Protein AF-A0A9Q4CAM8-F1 (afdb_monomer)

Foldseek 3Di:
DDDDDDDDDDDDDDDDDDDPDPPPPDDDDPQQAFDPLLLVLLLLLLLLLVQCVVPPVPSNVLSVVLNVLSLVVSCVRNDADPVRHGDPNSPRDDNVPDDNPPDDDNLCSLVVSLLSLLLSLLVDDLQQLLLSLLSSLVSCQVNLHFDALALVSLCVRDVDNADDADPVLVVLLLVLLQLLLQLLQLLVQLLVQADPQLNVLSVLVSVLSVVVSVRSCVNCVVPDPVSHDDRDPHDDDPPVQGDDHNVSSLVSNLVSLLVQLVSLSVSLSVGPGSSSNSSSSRSSSSSSSSNQSSCVVVVHDSVNSVSNVSD

pLDDT: mean 86.38, std 16.83, range [36.41, 98.69]

Mean predicted aligned error: 8.99 Å

Structure (mmCIF, N/CA/C/O backbone):
data_AF-A0A9Q4CAM8-F1
#
_entry.id   AF-A0A9Q4CAM8-F1
#
loop_
_atom_site.group_PDB
_atom_site.id
_atom_site.type_symbol
_atom_site.label_atom_id
_atom_site.label_alt_id
_atom_site.label_comp_id
_atom_site.label_asym_id
_atom_site.label_entity_id
_atom_site.label_seq_id
_atom_site.pdbx_PDB_ins_code
_atom_site.Cartn_x
_atom_site.Cartn_y
_atom_site.Cartn_z
_atom_site.occupancy
_atom_site.B_iso_or_equiv
_atom_site.auth_seq_id
_atom_site.auth_comp_id
_atom_site.auth_asym_id
_atom_site.auth_atom_id
_atom_site.pdbx_PDB_model_num
ATOM 1 N N . MET A 1 1 ? 31.382 -46.123 94.990 1.00 39.44 1 MET A N 1
ATOM 2 C CA . MET A 1 1 ? 31.578 -44.654 94.921 1.00 39.44 1 MET A CA 1
ATOM 3 C C . MET A 1 1 ? 30.286 -44.002 94.416 1.00 39.44 1 MET A C 1
ATOM 5 O O . MET A 1 1 ? 29.747 -44.517 93.454 1.00 39.44 1 MET A O 1
ATOM 9 N N . LYS A 1 2 ? 29.799 -42.957 95.124 1.00 37.16 2 LYS A N 1
ATOM 10 C CA . LYS A 1 2 ? 28.807 -41.884 94.786 1.00 37.16 2 LYS A CA 1
ATOM 11 C C . LYS A 1 2 ? 27.616 -42.244 93.856 1.00 37.16 2 LYS A C 1
ATOM 13 O O . LYS A 1 2 ? 27.829 -42.508 92.689 1.00 37.16 2 LYS A O 1
ATOM 18 N N . ARG A 1 3 ? 26.353 -42.375 94.305 1.00 36.41 3 ARG A N 1
ATOM 19 C CA . ARG A 1 3 ? 25.320 -41.385 94.746 1.00 36.41 3 ARG A CA 1
ATOM 20 C C . ARG A 1 3 ? 24.986 -40.223 93.777 1.00 36.41 3 ARG A C 1
ATOM 22 O O . ARG A 1 3 ? 25.857 -39.397 93.535 1.00 36.41 3 ARG A O 1
ATOM 29 N N . ARG A 1 4 ? 23.656 -40.080 93.539 1.00 38.03 4 ARG A N 1
ATOM 30 C CA . ARG A 1 4 ? 22.825 -38.884 93.186 1.00 38.03 4 ARG A CA 1
ATOM 31 C C . ARG A 1 4 ? 22.840 -38.446 91.706 1.00 38.03 4 ARG A C 1
ATOM 33 O O . ARG A 1 4 ? 23.870 -38.561 91.077 1.00 38.03 4 ARG A O 1
ATOM 40 N N . SER A 1 5 ? 21.797 -37.871 91.092 1.00 39.28 5 SER A N 1
ATOM 41 C CA . SER A 1 5 ? 20.405 -37.509 91.440 1.00 39.28 5 SER A CA 1
ATOM 42 C C . SER A 1 5 ? 19.761 -36.863 90.192 1.00 39.28 5 SER A C 1
ATOM 44 O O . SER A 1 5 ? 20.420 -36.056 89.551 1.00 39.28 5 SER A O 1
ATOM 46 N N . LEU A 1 6 ? 18.488 -37.193 89.932 1.00 47.38 6 LEU A N 1
ATOM 47 C CA . LEU A 1 6 ? 17.391 -36.468 89.246 1.00 47.38 6 LEU A CA 1
ATOM 48 C C . LEU A 1 6 ? 17.676 -35.136 88.516 1.00 47.38 6 LEU A C 1
ATOM 50 O O . LEU A 1 6 ? 18.220 -34.217 89.126 1.00 47.38 6 LEU A O 1
ATOM 54 N N . ARG A 1 7 ? 17.025 -34.944 87.352 1.00 40.91 7 ARG A N 1
ATOM 55 C CA . ARG A 1 7 ? 16.086 -33.817 87.141 1.00 40.91 7 ARG A CA 1
ATOM 56 C C . ARG A 1 7 ? 15.126 -34.034 85.962 1.00 40.91 7 ARG A C 1
ATOM 58 O O . ARG A 1 7 ? 15.514 -34.474 84.891 1.00 40.91 7 ARG A O 1
ATOM 65 N N . SER A 1 8 ? 13.867 -33.715 86.252 1.00 45.53 8 SER A N 1
ATOM 66 C CA . SER A 1 8 ? 12.693 -33.630 85.382 1.00 45.53 8 SER A CA 1
ATOM 67 C C . SER A 1 8 ? 12.724 -32.346 84.545 1.00 45.53 8 SER A C 1
ATOM 69 O O . SER A 1 8 ? 13.171 -31.313 85.049 1.00 45.53 8 SER A O 1
ATOM 71 N N . THR A 1 9 ? 12.208 -32.374 83.312 1.00 49.97 9 THR A N 1
ATOM 72 C CA . THR A 1 9 ? 11.720 -31.171 82.614 1.00 49.97 9 THR A CA 1
ATOM 73 C C . THR A 1 9 ? 10.560 -31.536 81.679 1.00 49.97 9 THR A C 1
ATOM 75 O O . THR A 1 9 ? 10.703 -32.335 80.759 1.00 49.97 9 THR A O 1
ATOM 78 N N . THR A 1 10 ? 9.398 -30.974 81.993 1.00 44.53 10 THR A N 1
ATOM 79 C CA . THR A 1 10 ? 8.120 -30.930 81.259 1.00 44.53 10 THR A CA 1
ATOM 80 C C . THR A 1 10 ? 8.075 -29.763 80.250 1.00 44.53 10 THR A C 1
ATOM 82 O O . THR A 1 10 ? 8.934 -28.892 80.349 1.00 44.53 10 THR A O 1
ATOM 85 N N . ILE A 1 11 ? 6.981 -29.684 79.448 1.00 46.62 11 ILE A N 1
ATOM 86 C CA . ILE A 1 11 ? 6.421 -28.515 78.685 1.00 46.62 11 ILE A CA 1
ATOM 87 C C . ILE A 1 11 ? 6.834 -28.510 77.185 1.00 46.62 11 ILE A C 1
ATOM 89 O O . ILE A 1 11 ? 8.019 -28.617 76.912 1.00 46.62 11 ILE A O 1
ATOM 93 N N . THR A 1 12 ? 6.009 -28.408 76.122 1.00 42.00 12 THR A N 1
ATOM 94 C CA . THR A 1 12 ? 4.553 -28.278 75.808 1.00 42.00 12 THR A CA 1
ATOM 95 C C . THR A 1 12 ? 4.377 -28.616 74.307 1.00 42.00 12 THR A C 1
ATOM 97 O O . THR A 1 12 ? 5.307 -28.351 73.543 1.00 42.00 12 THR A O 1
ATOM 100 N N . PRO A 1 13 ? 3.211 -29.096 73.832 1.00 45.75 13 PRO A N 1
ATOM 101 C CA . PRO A 1 13 ? 2.906 -29.170 72.400 1.00 45.75 13 PRO A CA 1
ATOM 102 C C . PRO A 1 13 ? 2.513 -27.791 71.834 1.00 45.75 13 PRO A C 1
ATOM 104 O O . PRO A 1 13 ? 1.685 -27.091 72.414 1.00 45.75 13 PRO A O 1
ATOM 107 N N . VAL A 1 14 ? 3.102 -27.404 70.698 1.00 49.41 14 VAL A N 1
ATOM 108 C CA . VAL A 1 14 ? 2.699 -26.226 69.912 1.00 49.41 14 VAL A CA 1
ATOM 109 C C . VAL A 1 14 ? 1.566 -26.646 68.978 1.00 49.41 14 VAL A C 1
ATOM 111 O O . VAL A 1 14 ? 1.767 -27.427 68.050 1.00 49.41 14 VAL A O 1
ATOM 114 N N . THR A 1 15 ? 0.364 -26.147 69.246 1.00 47.00 15 THR A N 1
ATOM 115 C CA . THR A 1 15 ? -0.820 -26.319 68.401 1.00 47.00 15 THR A CA 1
ATOM 116 C C . THR A 1 15 ? -0.701 -25.387 67.193 1.00 47.00 15 THR A C 1
ATOM 118 O O . THR A 1 15 ? -0.817 -24.171 67.335 1.00 47.00 15 THR A O 1
ATOM 121 N N . ALA A 1 16 ? -0.444 -25.938 66.005 1.00 50.03 16 ALA A N 1
ATOM 122 C CA . ALA A 1 16 ? -0.458 -25.183 64.755 1.00 50.03 16 ALA A CA 1
ATOM 123 C C . ALA A 1 16 ? -1.911 -24.962 64.306 1.00 50.03 16 ALA A C 1
ATOM 125 O O . ALA A 1 16 ? -2.601 -25.895 63.896 1.00 50.03 16 ALA A O 1
ATOM 126 N N . LEU A 1 17 ? -2.380 -23.720 64.420 1.00 44.50 17 LEU A N 1
ATOM 127 C CA . LEU A 1 17 ? -3.669 -23.269 63.911 1.00 44.50 17 LEU A CA 1
ATOM 128 C C . LEU A 1 17 ? -3.529 -23.050 62.391 1.00 44.50 17 LEU A C 1
ATOM 130 O O . LEU A 1 17 ? -3.013 -22.024 61.955 1.00 44.50 17 LEU A O 1
ATOM 134 N N . PHE A 1 18 ? -3.935 -24.028 61.577 1.00 47.53 18 PHE A N 1
ATOM 135 C CA . PHE A 1 18 ? -4.044 -23.854 60.124 1.00 47.53 18 PHE A CA 1
ATOM 136 C C . PHE A 1 18 ? -5.285 -23.007 59.817 1.00 47.53 18 PHE A C 1
ATOM 138 O O . PHE A 1 18 ? -6.406 -23.511 59.767 1.00 47.53 18 PHE A O 1
ATOM 145 N N . LEU A 1 19 ? -5.079 -21.701 59.637 1.00 45.56 19 LEU A N 1
ATOM 146 C CA . LEU A 1 19 ? -6.051 -20.814 59.005 1.00 45.56 19 LEU A CA 1
ATOM 147 C C . LEU A 1 19 ? -6.122 -21.182 57.515 1.00 45.56 19 LEU A C 1
ATOM 149 O O . LEU A 1 19 ? -5.194 -20.909 56.755 1.00 45.56 19 LEU A O 1
ATOM 153 N N . ALA A 1 20 ? -7.216 -21.817 57.101 1.00 50.34 20 ALA A N 1
ATOM 154 C CA . ALA A 1 20 ? -7.560 -21.978 55.696 1.00 50.34 20 ALA A CA 1
ATOM 155 C C . ALA A 1 20 ? -7.955 -20.605 55.128 1.00 50.34 20 ALA A C 1
ATOM 157 O O . ALA A 1 20 ? -9.089 -20.155 55.283 1.00 50.34 20 ALA A O 1
ATOM 158 N N . GLY A 1 21 ? -6.993 -19.914 54.516 1.00 45.41 21 GLY A N 1
ATOM 159 C CA . GLY A 1 21 ? -7.257 -18.748 53.682 1.00 45.41 21 GLY A CA 1
ATOM 160 C C . GLY A 1 21 ? -7.919 -19.202 52.387 1.00 45.41 21 GLY A C 1
ATOM 161 O O . GLY A 1 21 ? -7.258 -19.763 51.517 1.00 45.41 21 GLY A O 1
ATOM 162 N N . VAL A 1 22 ? -9.227 -18.985 52.269 1.00 50.12 22 VAL A N 1
ATOM 163 C CA . VAL A 1 22 ? -9.946 -19.127 51.002 1.00 50.12 22 VAL A CA 1
ATOM 164 C C . VAL A 1 22 ? -9.576 -17.908 50.158 1.00 50.12 22 VAL A C 1
ATOM 166 O O . VAL A 1 22 ? -10.090 -16.816 50.377 1.00 50.12 22 VAL A O 1
ATOM 169 N N . LEU A 1 23 ? -8.622 -18.070 49.242 1.00 47.03 23 LEU A N 1
ATOM 170 C CA . LEU A 1 23 ? -8.332 -17.078 48.209 1.00 47.03 23 LEU A CA 1
ATOM 171 C C . LEU A 1 23 ? -9.486 -17.104 47.197 1.00 47.03 23 LEU A C 1
ATOM 173 O O . LEU A 1 23 ? -9.462 -17.865 46.236 1.00 47.03 23 LEU A O 1
ATOM 177 N N . THR A 1 24 ? -10.516 -16.290 47.418 1.00 49.81 24 THR A N 1
ATOM 178 C CA . THR A 1 24 ? -11.477 -15.917 46.373 1.00 49.81 24 THR A CA 1
ATOM 179 C C . THR A 1 24 ? -10.789 -14.948 45.413 1.00 49.81 24 THR A C 1
ATOM 181 O O . THR A 1 24 ? -10.915 -13.734 45.547 1.00 49.81 24 THR A O 1
ATOM 184 N N . ALA A 1 25 ? -10.007 -15.489 44.482 1.00 43.22 25 ALA A N 1
ATOM 185 C CA . ALA A 1 25 ? -9.404 -14.758 43.372 1.00 43.22 25 ALA A CA 1
ATOM 186 C C . ALA A 1 25 ? -10.239 -14.987 42.100 1.00 43.22 25 ALA A C 1
ATOM 188 O O . ALA A 1 25 ? -9.795 -15.642 41.165 1.00 43.22 25 ALA A O 1
ATOM 189 N N . CYS A 1 26 ? -11.481 -14.501 42.091 1.00 54.81 26 CYS A N 1
ATOM 190 C CA . CYS A 1 26 ? -12.346 -14.496 40.906 1.00 54.81 26 CYS A CA 1
ATOM 191 C C . CYS A 1 26 ? -13.052 -13.143 40.809 1.00 54.81 26 CYS A C 1
ATOM 193 O O . CYS A 1 26 ? -14.219 -13.028 41.157 1.00 54.81 26 CYS A O 1
ATOM 195 N N . ALA A 1 27 ? -12.279 -12.121 40.459 1.00 53.34 27 ALA A N 1
ATOM 196 C CA . ALA A 1 27 ? -12.645 -10.804 39.930 1.00 53.34 27 ALA A CA 1
ATOM 197 C C . ALA A 1 27 ? -11.277 -10.086 39.869 1.00 53.34 27 ALA A C 1
ATOM 199 O O . ALA A 1 27 ? -10.556 -10.088 40.861 1.00 53.34 27 ALA A O 1
ATOM 200 N N . ILE A 1 28 ? -10.762 -9.515 38.789 1.00 53.09 28 ILE A N 1
ATOM 201 C CA . ILE A 1 28 ? -11.353 -8.697 37.739 1.00 53.09 28 ILE A CA 1
ATOM 202 C C . ILE A 1 28 ? -10.311 -8.772 36.605 1.00 53.09 28 ILE A C 1
ATOM 204 O O . ILE A 1 28 ? -9.228 -8.209 36.757 1.00 53.09 28 ILE A O 1
ATOM 208 N N . SER A 1 29 ? -10.562 -9.503 35.518 1.00 58.34 29 SER A N 1
ATOM 209 C CA . SER A 1 29 ? -10.031 -9.020 34.235 1.00 58.34 29 SER A CA 1
ATOM 210 C C . SER A 1 29 ? -11.060 -8.017 33.731 1.00 58.34 29 SER A C 1
ATOM 212 O O . SER A 1 29 ? -12.251 -8.305 33.884 1.00 58.34 29 SER A O 1
ATOM 214 N N . PRO A 1 30 ? -10.651 -6.841 33.228 1.00 67.94 30 PRO A N 1
ATOM 215 C CA . PRO A 1 30 ? -11.592 -5.969 32.538 1.00 67.94 30 PRO A CA 1
ATOM 216 C C . PRO A 1 30 ? -12.280 -6.779 31.431 1.00 67.94 30 PRO A C 1
ATOM 218 O O . PRO A 1 30 ? -11.656 -7.665 30.838 1.00 67.94 30 PRO A O 1
ATOM 221 N N . GLU A 1 31 ? -13.574 -6.536 31.220 1.00 70.94 31 GLU A N 1
ATOM 222 C CA . GLU A 1 31 ? -14.272 -7.115 30.070 1.00 70.94 31 GLU A CA 1
ATOM 223 C C . GLU A 1 31 ? -13.505 -6.736 28.793 1.00 70.94 31 GLU A C 1
ATOM 225 O O . GLU A 1 31 ? -12.944 -5.639 28.743 1.00 70.94 31 GLU A O 1
ATOM 230 N N . PRO A 1 32 ? -13.412 -7.623 27.785 1.00 82.31 32 PRO A N 1
ATOM 231 C CA . PRO A 1 32 ? -12.770 -7.258 26.530 1.00 82.31 32 PRO A CA 1
ATOM 232 C C . PRO A 1 32 ? -13.461 -6.023 25.945 1.00 82.31 32 PRO A C 1
ATOM 234 O O . PRO A 1 32 ? -14.683 -6.000 25.818 1.00 82.31 32 PRO A O 1
ATOM 237 N N . GLU A 1 33 ? -12.693 -4.991 25.616 1.00 85.19 33 GLU A N 1
ATOM 238 C CA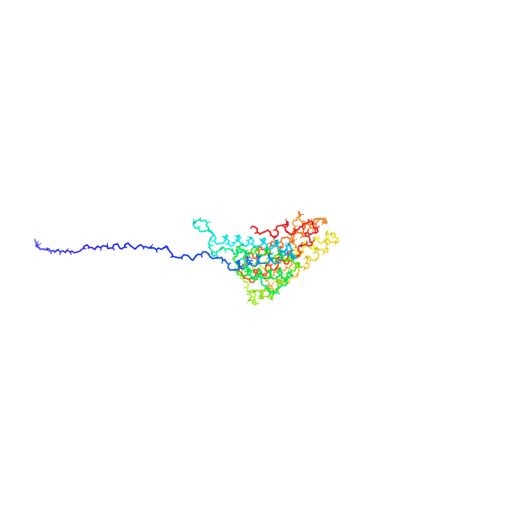 . GLU A 1 33 ? -13.191 -3.771 24.978 1.00 85.19 33 GLU A CA 1
ATOM 239 C C . GLU A 1 33 ? -12.755 -3.757 23.514 1.00 85.19 33 GLU A C 1
ATOM 241 O O . GLU A 1 33 ? -11.670 -4.241 23.177 1.00 85.19 33 GLU A O 1
ATOM 246 N N . ALA A 1 34 ? -13.611 -3.219 22.642 1.00 88.94 34 ALA A N 1
ATOM 247 C CA . ALA A 1 34 ? -13.250 -3.018 21.249 1.00 88.94 34 ALA A CA 1
ATOM 248 C C . ALA A 1 34 ? -12.084 -2.033 21.156 1.00 88.94 34 ALA A C 1
ATOM 250 O O . ALA A 1 34 ? -12.043 -1.032 21.876 1.00 88.94 34 ALA A O 1
ATOM 251 N N . ASP A 1 35 ? -11.160 -2.301 20.236 1.00 92.44 35 ASP A N 1
ATOM 252 C CA . ASP A 1 35 ? -10.126 -1.329 19.919 1.00 92.44 35 ASP A CA 1
ATOM 253 C C . ASP A 1 35 ? -10.782 -0.041 19.380 1.00 92.44 35 ASP A C 1
ATOM 255 O O . ASP A 1 35 ? -11.588 -0.117 18.443 1.00 92.44 35 ASP A O 1
ATOM 259 N N . PRO A 1 36 ? -10.488 1.135 19.965 1.00 91.81 36 PRO A N 1
ATOM 260 C CA . PRO A 1 36 ? -11.194 2.368 19.635 1.00 91.81 36 PRO A CA 1
ATOM 261 C C . PRO A 1 36 ? -10.977 2.808 18.185 1.00 91.81 36 PRO A C 1
ATOM 263 O O . PRO A 1 36 ? -11.909 3.342 17.583 1.00 91.81 36 PRO A O 1
ATOM 266 N N . ALA A 1 37 ? -9.795 2.550 17.614 1.00 93.25 37 ALA A N 1
ATOM 267 C CA . ALA A 1 37 ? -9.488 2.898 16.232 1.00 93.25 37 ALA A CA 1
ATOM 268 C C . ALA A 1 37 ? -10.351 2.061 15.278 1.00 93.25 37 ALA A C 1
ATOM 270 O O . ALA A 1 37 ? -11.056 2.596 14.424 1.00 93.25 37 ALA A O 1
ATOM 271 N N . LEU A 1 38 ? -10.390 0.739 15.482 1.00 95.00 38 LEU A N 1
ATOM 272 C CA . LEU A 1 38 ? -11.216 -0.152 14.659 1.00 95.00 38 LEU A CA 1
ATOM 273 C C . LEU A 1 38 ? -12.714 0.118 14.823 1.00 95.00 38 LEU A C 1
ATOM 275 O O . LEU A 1 38 ? -13.453 0.070 13.841 1.00 95.00 38 LEU A O 1
ATOM 279 N N . PHE A 1 39 ? -13.160 0.421 16.045 1.00 92.12 39 PHE A N 1
ATOM 280 C CA . PHE A 1 39 ? -14.557 0.750 16.319 1.00 92.12 39 PHE A CA 1
ATOM 281 C C . PHE A 1 39 ? -14.989 2.035 15.605 1.00 92.12 39 PHE A C 1
ATOM 283 O O . PHE A 1 39 ? -16.057 2.052 14.993 1.00 92.12 39 PHE A O 1
ATOM 290 N N . SER A 1 40 ? -14.156 3.086 15.636 1.00 92.00 40 SER A N 1
ATOM 291 C CA . SER A 1 40 ? -14.420 4.321 14.887 1.00 92.00 40 SER A CA 1
ATOM 292 C C . SER A 1 40 ? -14.489 4.042 13.390 1.00 92.00 40 SER A C 1
ATOM 294 O O . SER A 1 40 ? -15.486 4.368 12.756 1.00 92.00 40 SER A O 1
ATOM 296 N N . LEU A 1 41 ? -13.487 3.347 12.839 1.00 95.81 41 LEU A N 1
ATOM 297 C CA . LEU A 1 41 ? -13.434 3.044 11.408 1.00 95.81 41 LEU A CA 1
ATOM 298 C C . LEU A 1 41 ? -14.623 2.202 10.923 1.00 95.81 41 LEU A C 1
ATOM 300 O O . LEU A 1 41 ? -15.074 2.386 9.792 1.00 95.81 41 LEU A O 1
ATOM 304 N N . SER A 1 42 ? -15.123 1.274 11.749 1.00 95.25 42 SER A N 1
ATOM 305 C CA . SER A 1 42 ? -16.337 0.500 11.450 1.00 95.25 42 SER A CA 1
ATOM 306 C C . SER A 1 42 ? -17.562 1.415 11.391 1.00 95.25 42 SER A C 1
ATOM 308 O O . SER A 1 42 ? -18.307 1.387 10.408 1.00 95.25 42 SER A O 1
ATOM 310 N N . ALA A 1 43 ? -17.751 2.259 12.410 1.00 92.19 43 ALA A N 1
ATOM 311 C CA . ALA A 1 43 ? -18.875 3.185 12.466 1.00 92.19 43 ALA A CA 1
ATOM 312 C C . ALA A 1 43 ? -18.864 4.167 11.281 1.00 92.19 43 ALA A C 1
ATOM 314 O O . ALA A 1 43 ? -19.909 4.384 10.662 1.00 92.19 43 ALA A O 1
ATOM 315 N N . ASP A 1 44 ? -17.686 4.690 10.934 1.00 93.56 44 ASP A N 1
ATOM 316 C CA . ASP A 1 44 ? -17.487 5.564 9.778 1.00 93.56 44 ASP A CA 1
ATOM 317 C C . ASP A 1 44 ? -17.815 4.819 8.476 1.00 93.56 44 ASP A C 1
ATOM 319 O O . ASP A 1 44 ? -18.571 5.319 7.652 1.00 93.56 44 ASP A O 1
ATOM 323 N N . ALA A 1 45 ? -17.362 3.571 8.312 1.00 95.50 45 ALA A N 1
ATOM 324 C CA . ALA A 1 45 ? -17.658 2.772 7.120 1.00 95.50 45 ALA A CA 1
ATOM 325 C C . ALA A 1 45 ? -19.157 2.509 6.907 1.00 95.50 45 ALA A C 1
ATOM 327 O O . ALA A 1 45 ? -19.637 2.617 5.777 1.00 95.50 45 ALA A O 1
ATOM 328 N N . HIS A 1 46 ? -19.903 2.229 7.980 1.00 94.06 46 HIS A N 1
ATOM 329 C CA . HIS A 1 46 ? -21.366 2.109 7.932 1.00 94.06 46 HIS A CA 1
ATOM 330 C C . HIS A 1 46 ? -22.042 3.433 7.542 1.00 94.06 46 HIS A C 1
ATOM 332 O O . HIS A 1 46 ? -22.988 3.445 6.749 1.00 94.06 46 HIS A O 1
ATOM 338 N N . ALA A 1 47 ? -21.571 4.558 8.089 1.00 91.94 47 ALA A N 1
ATOM 339 C CA . ALA A 1 47 ? -22.110 5.881 7.775 1.00 91.94 47 ALA A CA 1
ATOM 340 C C . ALA A 1 47 ? -21.833 6.278 6.314 1.00 91.94 47 ALA A C 1
ATOM 342 O O . ALA A 1 47 ? -22.759 6.687 5.608 1.00 91.94 47 ALA A O 1
ATOM 343 N N . ASP A 1 48 ? -20.601 6.070 5.846 1.00 93.88 48 ASP A N 1
ATOM 344 C CA . ASP A 1 48 ? -20.170 6.341 4.474 1.00 93.88 48 ASP A CA 1
ATOM 345 C C . ASP A 1 48 ? -20.986 5.518 3.469 1.00 93.88 48 ASP A C 1
ATOM 347 O O . ASP A 1 48 ? -21.463 6.044 2.462 1.00 93.88 48 ASP A O 1
ATOM 351 N N . ALA A 1 49 ? -21.202 4.225 3.744 1.00 94.31 49 ALA A N 1
ATOM 352 C CA . ALA A 1 49 ? -22.000 3.354 2.884 1.00 94.31 49 ALA A CA 1
ATOM 353 C C . ALA A 1 49 ? -23.445 3.860 2.739 1.00 94.31 49 ALA A C 1
ATOM 355 O O . ALA A 1 49 ? -23.996 3.909 1.631 1.00 94.31 49 ALA A O 1
ATOM 356 N N . ALA A 1 50 ? -24.053 4.299 3.846 1.00 92.00 50 ALA A N 1
ATOM 357 C CA . ALA A 1 50 ? -25.396 4.867 3.843 1.00 92.00 50 ALA A CA 1
ATOM 358 C C . ALA A 1 50 ? -25.464 6.191 3.063 1.00 92.00 50 ALA A C 1
ATOM 360 O O . ALA A 1 50 ? -26.393 6.384 2.271 1.00 92.00 50 ALA A O 1
ATOM 361 N N . GLU A 1 51 ? -24.485 7.078 3.248 1.00 90.75 51 GLU A N 1
ATOM 362 C CA . GLU A 1 51 ? -24.407 8.366 2.554 1.00 90.75 51 GLU A CA 1
ATOM 363 C C . GLU A 1 51 ? -24.223 8.200 1.038 1.00 90.75 51 GLU A C 1
ATOM 365 O O . GLU A 1 51 ? -24.927 8.833 0.245 1.00 90.75 51 GLU A O 1
ATOM 370 N N . LEU A 1 52 ? -23.329 7.300 0.628 1.00 93.31 52 LEU A N 1
ATOM 371 C CA . LEU A 1 52 ? -22.989 7.067 -0.775 1.00 93.31 52 LEU A CA 1
ATOM 372 C C . LEU A 1 52 ? -24.075 6.295 -1.536 1.00 93.31 52 LEU A C 1
ATOM 374 O O . LEU A 1 52 ? -24.133 6.374 -2.763 1.00 93.31 52 LEU A O 1
ATOM 378 N N . SER A 1 53 ? -24.973 5.587 -0.842 1.00 91.75 53 SER A N 1
ATOM 379 C CA . SER A 1 53 ? -25.961 4.674 -1.444 1.00 91.75 53 SER A CA 1
ATOM 380 C C . SER A 1 53 ? -26.794 5.271 -2.592 1.00 91.75 53 SER A C 1
ATOM 382 O O . SER A 1 53 ? -27.192 4.554 -3.514 1.00 91.75 53 SER A O 1
ATOM 384 N N . GLY A 1 54 ? -27.060 6.582 -2.560 1.00 88.38 54 GLY A N 1
ATOM 385 C CA . GLY A 1 54 ? -27.836 7.286 -3.584 1.00 88.38 54 GLY A CA 1
ATOM 386 C C . GLY A 1 54 ? -27.018 7.961 -4.691 1.00 88.38 54 GLY A C 1
ATOM 387 O O . GLY A 1 54 ? -27.572 8.232 -5.758 1.00 88.38 54 GLY A O 1
ATOM 388 N N . SER A 1 55 ? -25.740 8.262 -4.454 1.00 92.06 55 SER A N 1
ATOM 389 C CA . SER A 1 55 ? -24.902 9.103 -5.326 1.00 92.06 55 SER A CA 1
ATOM 390 C C . SER A 1 55 ? -23.701 8.365 -5.918 1.00 92.06 55 SER A C 1
ATOM 392 O O . SER A 1 55 ? -23.355 8.617 -7.071 1.00 92.06 55 SER A O 1
ATOM 394 N N . ASP A 1 56 ? -23.121 7.423 -5.177 1.00 93.50 56 ASP A N 1
ATOM 395 C CA . ASP A 1 56 ? -22.031 6.551 -5.606 1.00 93.50 56 ASP A CA 1
ATOM 396 C C . ASP A 1 56 ? -22.258 5.112 -5.099 1.00 93.50 56 ASP A C 1
ATOM 398 O O . ASP A 1 56 ? -21.718 4.699 -4.070 1.00 93.50 56 ASP A O 1
ATOM 402 N N . PRO A 1 57 ? -23.048 4.303 -5.830 1.00 94.00 57 PRO A N 1
ATOM 403 C CA . PRO A 1 57 ? -23.324 2.924 -5.438 1.00 94.00 57 PRO A CA 1
ATOM 404 C C . PRO A 1 57 ? -22.075 2.039 -5.349 1.00 94.00 57 PRO A C 1
ATOM 406 O O . PRO A 1 57 ? -22.069 1.085 -4.577 1.00 94.00 57 PRO A O 1
ATOM 409 N N . ARG A 1 58 ? -21.024 2.334 -6.131 1.00 94.06 58 ARG A N 1
ATOM 410 C CA . ARG A 1 58 ? -19.772 1.565 -6.090 1.00 94.06 58 ARG A CA 1
ATOM 411 C C . ARG A 1 58 ? -18.997 1.889 -4.817 1.00 94.06 58 ARG A C 1
ATOM 413 O O . ARG A 1 58 ? -18.526 0.968 -4.156 1.00 94.06 58 ARG A O 1
ATOM 420 N N . GLY A 1 59 ? -18.892 3.171 -4.468 1.00 94.56 59 GLY A N 1
ATOM 421 C CA . GLY A 1 59 ? -18.333 3.608 -3.190 1.00 94.56 59 GLY A CA 1
ATOM 422 C C . GLY A 1 59 ? -19.096 3.034 -2.003 1.00 94.56 59 GLY A C 1
ATOM 423 O O . GLY A 1 59 ? -18.478 2.474 -1.102 1.00 94.56 59 GLY A O 1
ATOM 424 N N . ALA A 1 60 ? -20.430 3.068 -2.047 1.00 95.38 60 ALA A N 1
ATOM 425 C CA . ALA A 1 60 ? -21.270 2.480 -1.009 1.00 95.38 60 ALA A CA 1
ATOM 426 C C . ALA A 1 60 ? -20.990 0.981 -0.804 1.00 95.38 60 ALA A C 1
ATOM 428 O O . ALA A 1 60 ? -20.813 0.537 0.325 1.00 95.38 60 ALA A O 1
ATOM 429 N N . GLU A 1 61 ? -20.888 0.209 -1.891 1.00 95.81 61 GLU A N 1
ATOM 430 C CA . GLU A 1 61 ? -20.586 -1.227 -1.832 1.00 95.81 61 GLU A CA 1
ATOM 431 C C . GLU A 1 61 ? -19.204 -1.512 -1.217 1.00 95.81 61 GLU A C 1
ATOM 433 O O . GLU A 1 61 ? -19.057 -2.426 -0.407 1.00 95.81 61 GLU A O 1
ATOM 438 N N . VAL A 1 62 ? -18.188 -0.724 -1.582 1.00 96.19 62 VAL A N 1
ATOM 439 C CA . VAL A 1 62 ? -16.831 -0.841 -1.023 1.00 96.19 62 VAL A CA 1
ATOM 440 C C . VAL A 1 62 ? -16.837 -0.528 0.473 1.00 96.19 62 VAL A C 1
ATOM 442 O O . VAL A 1 62 ? -16.267 -1.281 1.263 1.00 96.19 62 VAL A O 1
ATOM 445 N N . ARG A 1 63 ? -17.511 0.551 0.890 1.00 97.00 63 ARG A N 1
ATOM 446 C CA . ARG A 1 63 ? -17.578 0.938 2.306 1.00 97.00 63 ARG A CA 1
ATOM 447 C C . ARG A 1 63 ? -18.369 -0.060 3.147 1.00 97.00 63 ARG A C 1
ATOM 449 O O . ARG A 1 63 ? -17.911 -0.374 4.240 1.00 97.00 63 ARG A O 1
ATOM 456 N N . GLU A 1 64 ? -19.435 -0.654 2.615 1.00 96.38 64 GLU A N 1
ATOM 457 C CA . GLU A 1 64 ? -20.150 -1.746 3.290 1.00 96.38 64 GLU A CA 1
ATOM 458 C C . GLU A 1 64 ? -19.228 -2.958 3.516 1.00 96.38 64 GLU A C 1
ATOM 460 O O . GLU A 1 64 ? -19.128 -3.460 4.634 1.00 96.38 64 GLU A O 1
ATOM 465 N N . ARG A 1 65 ? -18.458 -3.382 2.497 1.00 96.88 65 ARG A N 1
ATOM 466 C CA . ARG A 1 65 ? -17.464 -4.462 2.668 1.00 96.88 65 ARG A CA 1
ATOM 467 C C . ARG A 1 65 ? -16.406 -4.123 3.716 1.00 96.88 65 ARG A C 1
ATOM 469 O O . ARG A 1 65 ? -15.999 -4.998 4.481 1.00 96.88 65 ARG A O 1
ATOM 476 N N . HIS A 1 66 ? -15.938 -2.874 3.754 1.00 97.56 66 HIS A N 1
ATOM 477 C CA . HIS A 1 66 ? -14.992 -2.435 4.782 1.00 97.56 66 HIS A CA 1
ATOM 478 C C . HIS A 1 66 ? -15.622 -2.529 6.176 1.00 97.56 66 HIS A C 1
ATOM 480 O O . HIS A 1 66 ? -14.975 -3.033 7.092 1.00 97.56 66 HIS A O 1
ATOM 486 N N . ALA A 1 67 ? -16.876 -2.095 6.325 1.00 96.38 67 ALA A N 1
ATOM 487 C CA . ALA A 1 67 ? -17.615 -2.151 7.580 1.00 96.38 67 ALA A CA 1
ATOM 488 C C . ALA A 1 67 ? -17.758 -3.598 8.079 1.00 96.38 67 ALA A C 1
ATOM 490 O O . ALA A 1 67 ? -17.344 -3.912 9.193 1.00 96.38 67 ALA A O 1
ATOM 491 N N . GLU A 1 68 ? -18.214 -4.516 7.221 1.00 95.69 68 GLU A N 1
ATOM 492 C CA . GLU A 1 68 ? -18.338 -5.943 7.548 1.00 95.69 68 GLU A CA 1
ATOM 493 C C . GLU A 1 68 ? -16.998 -6.569 7.974 1.00 95.69 68 GLU A C 1
ATOM 495 O O . GLU A 1 68 ? -16.936 -7.353 8.930 1.00 95.69 68 GLU A O 1
ATOM 500 N N . ALA A 1 69 ? -15.912 -6.218 7.280 1.00 96.62 69 ALA A N 1
ATOM 501 C CA . ALA A 1 69 ? -14.578 -6.727 7.574 1.00 96.62 69 ALA A CA 1
ATOM 502 C C . ALA A 1 69 ? -14.011 -6.169 8.893 1.00 96.62 69 ALA A C 1
ATOM 504 O O . ALA A 1 69 ? -13.351 -6.909 9.628 1.00 96.62 69 ALA A O 1
ATOM 505 N N . LEU A 1 70 ? -14.278 -4.899 9.216 1.00 96.44 70 LEU A N 1
ATOM 506 C CA . LEU A 1 70 ? -13.912 -4.285 10.498 1.00 96.44 70 LEU A CA 1
ATOM 507 C C . LEU A 1 70 ? -14.743 -4.866 11.645 1.00 96.44 70 LEU A C 1
ATOM 509 O O . LEU A 1 70 ? -14.187 -5.209 12.685 1.00 96.44 70 LEU A O 1
ATOM 513 N N . ASP A 1 71 ? -16.039 -5.091 11.440 1.00 94.12 71 ASP A N 1
ATOM 514 C CA . ASP A 1 71 ? -16.923 -5.722 12.423 1.00 94.12 71 ASP A CA 1
ATOM 515 C C . ASP A 1 71 ? -16.487 -7.150 12.754 1.00 94.12 71 ASP A C 1
ATOM 517 O O . ASP A 1 71 ? -16.570 -7.601 13.902 1.00 94.12 71 ASP A O 1
ATOM 521 N N . ALA A 1 72 ? -16.050 -7.898 11.739 1.00 93.25 72 ALA A N 1
ATOM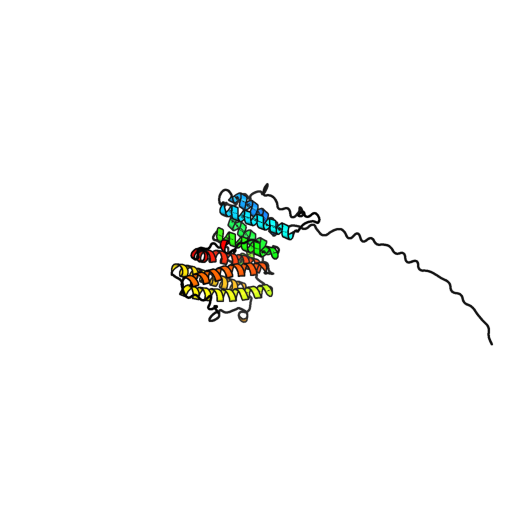 522 C CA . ALA A 1 72 ? -15.475 -9.223 11.923 1.00 93.25 72 ALA A CA 1
ATOM 523 C C . ALA A 1 72 ? -14.159 -9.162 12.706 1.00 93.25 72 ALA A C 1
ATOM 525 O O . ALA A 1 72 ? -13.946 -9.989 13.595 1.00 93.25 72 ALA A O 1
ATOM 526 N N . GLU A 1 73 ? -13.313 -8.174 12.421 1.00 95.12 73 GLU A N 1
ATOM 527 C CA . GLU A 1 73 ? -12.026 -7.993 13.087 1.00 95.12 73 GLU A CA 1
ATOM 528 C C . GLU A 1 73 ? -12.179 -7.572 14.555 1.00 95.12 73 GLU A C 1
ATOM 530 O O . GLU A 1 73 ? -11.549 -8.172 15.426 1.00 95.12 73 GLU A O 1
ATOM 535 N N . ILE A 1 74 ? -13.083 -6.634 14.861 1.00 93.88 74 ILE A N 1
ATOM 536 C CA . ILE A 1 74 ? -13.427 -6.237 16.237 1.00 93.88 74 ILE A CA 1
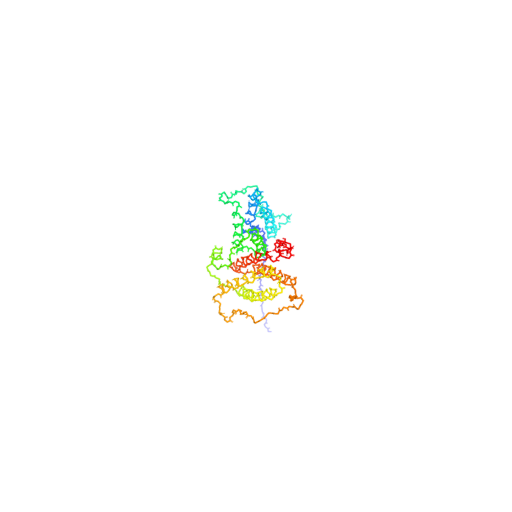ATOM 537 C C . ILE A 1 74 ? -13.867 -7.466 17.040 1.00 93.88 74 ILE A C 1
ATOM 539 O O . ILE A 1 74 ? -13.347 -7.727 18.125 1.00 93.88 74 ILE A O 1
ATOM 543 N N . ARG A 1 75 ? -14.770 -8.286 16.485 1.00 91.81 75 ARG A N 1
ATOM 544 C CA . ARG A 1 75 ? -15.217 -9.533 17.129 1.00 91.81 75 ARG A CA 1
ATOM 545 C C . ARG A 1 75 ? -14.083 -10.541 17.303 1.00 91.81 75 ARG A C 1
ATOM 547 O O . ARG A 1 75 ? -14.022 -11.207 18.335 1.00 91.81 75 ARG A O 1
ATOM 554 N N . ARG A 1 76 ? -13.186 -10.665 16.320 1.00 92.56 76 ARG A N 1
ATOM 555 C CA . ARG A 1 76 ? -12.023 -11.561 16.394 1.00 92.56 76 ARG A CA 1
ATOM 556 C C . ARG A 1 76 ? -11.095 -11.168 17.543 1.00 92.56 76 ARG A C 1
ATOM 558 O O . ARG A 1 76 ? -10.647 -12.051 18.271 1.00 92.56 76 ARG A O 1
ATOM 565 N N . LEU A 1 77 ? -10.831 -9.872 17.703 1.00 92.62 77 LEU A N 1
ATOM 566 C CA . LEU A 1 77 ? -9.963 -9.333 18.750 1.00 92.62 77 LEU A CA 1
ATOM 567 C C . LEU A 1 77 ? -10.581 -9.433 20.143 1.00 92.62 77 LEU A C 1
ATOM 569 O O . LEU A 1 77 ? -9.902 -9.827 21.088 1.00 92.62 77 LEU A O 1
ATOM 573 N N . CYS A 1 78 ? -11.872 -9.126 20.270 1.00 90.31 78 CYS A N 1
ATOM 574 C CA . CYS A 1 78 ? -12.574 -9.236 21.546 1.00 90.31 78 CYS A CA 1
ATOM 575 C C . CYS A 1 78 ? -12.774 -10.685 22.006 1.00 90.31 78 CYS A C 1
ATOM 577 O O . CYS A 1 78 ? -12.913 -10.947 23.202 1.00 90.31 78 CYS A O 1
ATOM 579 N N . GLY A 1 79 ? -12.798 -11.631 21.064 1.00 88.19 79 GLY A N 1
ATOM 580 C CA . GLY A 1 79 ? -13.091 -13.028 21.339 1.00 88.19 79 GLY A CA 1
ATOM 581 C C . GLY A 1 79 ? -14.552 -13.254 21.739 1.00 88.19 79 GLY A C 1
ATOM 582 O O . GLY A 1 79 ? -15.446 -12.467 21.425 1.00 88.19 79 GLY A O 1
ATOM 583 N N . VAL A 1 80 ? -14.795 -14.373 22.419 1.00 86.75 80 VAL A N 1
ATOM 584 C CA . VAL A 1 80 ? -16.119 -14.761 22.922 1.00 86.75 80 VAL A CA 1
ATOM 585 C C . VAL A 1 80 ? -16.073 -14.998 24.428 1.00 86.75 80 VAL A C 1
ATOM 587 O O . VAL A 1 80 ? -15.057 -15.441 24.968 1.00 86.75 80 VAL A O 1
ATOM 590 N N . LEU A 1 81 ? -17.187 -14.716 25.094 1.00 83.62 81 LEU A N 1
ATOM 591 C CA . LEU A 1 81 ? -17.448 -15.054 26.487 1.00 83.62 81 LEU A CA 1
ATOM 592 C C . LEU A 1 81 ? -17.616 -16.575 26.662 1.00 83.62 81 LEU A C 1
ATOM 594 O O . LEU A 1 81 ? -17.718 -17.333 25.694 1.00 83.62 81 LEU A O 1
ATOM 598 N N . GLU A 1 82 ? -17.659 -17.041 27.915 1.00 84.75 82 GLU A N 1
ATOM 599 C CA . GLU A 1 82 ? -17.781 -18.474 28.243 1.00 84.75 82 GLU A CA 1
ATOM 600 C C . GLU A 1 82 ? -19.063 -19.128 27.697 1.00 84.75 82 GLU A C 1
ATOM 602 O O . GLU A 1 82 ? -19.093 -20.337 27.462 1.00 84.75 82 GLU A O 1
ATOM 607 N N . ASP A 1 83 ? -20.118 -18.344 27.483 1.00 84.12 83 ASP A N 1
ATOM 608 C CA . ASP A 1 83 ? -21.391 -18.778 26.899 1.00 84.12 83 ASP A CA 1
ATOM 609 C C . ASP A 1 83 ? -21.404 -18.739 25.356 1.00 84.12 83 ASP A C 1
ATOM 611 O O . ASP A 1 83 ? -22.394 -19.131 24.733 1.00 84.12 83 ASP A O 1
ATOM 615 N N . GLY A 1 84 ? -20.294 -18.323 24.739 1.00 82.12 84 GLY A N 1
ATOM 616 C CA . GLY A 1 84 ? -20.118 -18.226 23.295 1.00 82.12 84 GLY A CA 1
ATOM 617 C C . GLY A 1 84 ? -20.623 -16.923 22.673 1.00 82.12 84 GLY A C 1
ATOM 618 O O . GLY A 1 84 ? -20.603 -16.823 21.444 1.00 82.12 84 GLY A O 1
ATOM 619 N N . THR A 1 85 ? -21.071 -15.936 23.460 1.00 85.06 85 THR A N 1
ATOM 620 C CA . THR A 1 85 ? -21.476 -14.622 22.933 1.00 85.06 85 THR A CA 1
ATOM 621 C C . THR A 1 85 ? -20.298 -13.653 22.842 1.00 85.06 85 THR A C 1
ATOM 623 O O . THR A 1 85 ? -19.265 -13.837 23.479 1.00 85.06 85 THR A O 1
ATOM 626 N N . VAL A 1 86 ? -20.433 -12.601 22.034 1.00 84.62 86 VAL A N 1
ATOM 627 C CA . VAL A 1 86 ? -19.470 -11.486 21.994 1.00 84.62 86 VAL A CA 1
ATOM 628 C C . VAL A 1 86 ? -19.782 -10.526 23.155 1.00 84.62 86 VAL A C 1
ATOM 630 O O . VAL A 1 86 ? -20.965 -10.340 23.445 1.00 84.62 86 VAL A O 1
ATOM 633 N N . PRO A 1 87 ? -18.779 -9.923 23.821 1.00 85.25 87 PRO A N 1
ATOM 634 C CA . PRO A 1 87 ? -19.008 -8.875 24.819 1.00 85.25 87 PRO A CA 1
ATOM 635 C C . PRO A 1 87 ? -19.832 -7.695 24.274 1.00 85.25 87 PRO A C 1
ATOM 637 O O . PRO A 1 87 ? -19.640 -7.272 23.133 1.00 85.25 87 PRO A O 1
ATOM 640 N N . ASP A 1 88 ? -20.710 -7.115 25.099 1.00 83.94 88 ASP A N 1
ATOM 641 C CA . ASP A 1 88 ? -21.567 -5.981 24.706 1.00 83.94 88 ASP A CA 1
ATOM 642 C C . ASP A 1 88 ? -20.744 -4.753 24.273 1.00 83.94 88 ASP A C 1
ATOM 644 O O . ASP A 1 88 ? -21.082 -4.086 23.299 1.00 83.94 88 ASP A O 1
ATOM 648 N N . SER A 1 89 ? -19.614 -4.504 24.940 1.00 80.56 89 SER A N 1
ATOM 649 C CA . SER A 1 89 ? -18.598 -3.491 24.595 1.00 80.56 89 SER A CA 1
ATOM 650 C C . SER A 1 89 ? -18.002 -3.657 23.192 1.00 80.56 89 SER A C 1
ATOM 652 O O . SER A 1 89 ? -17.469 -2.703 22.634 1.00 80.56 89 SER A O 1
ATOM 654 N N . CYS A 1 90 ? -18.089 -4.859 22.625 1.00 84.56 90 CYS A N 1
ATOM 655 C CA . CYS A 1 90 ? -17.620 -5.205 21.287 1.00 84.56 90 CYS A CA 1
ATOM 656 C C . CYS A 1 90 ? -18.766 -5.446 20.303 1.00 84.56 90 CYS A C 1
ATOM 658 O O . CYS A 1 90 ? -18.544 -5.890 19.173 1.00 84.56 90 CYS A O 1
ATOM 660 N N . THR A 1 91 ? -19.999 -5.168 20.726 1.00 82.81 91 THR A N 1
ATOM 661 C CA . THR A 1 91 ? -21.148 -5.173 19.833 1.00 82.81 91 THR A CA 1
ATOM 662 C C . THR A 1 91 ? -21.119 -3.891 19.019 1.00 82.81 91 THR A C 1
ATOM 664 O O . THR A 1 91 ? -21.358 -2.793 19.519 1.00 82.81 91 THR A O 1
ATOM 667 N N . VAL A 1 92 ? -20.790 -4.049 17.744 1.00 72.12 92 VAL A N 1
ATOM 668 C CA . VAL A 1 92 ? -20.724 -2.958 16.775 1.00 72.12 92 VAL A CA 1
ATOM 669 C C . VAL A 1 92 ? -22.104 -2.318 16.572 1.00 72.12 92 VAL A C 1
ATOM 671 O O . VAL A 1 92 ? -23.115 -3.034 16.533 1.00 72.12 92 VAL A O 1
ATOM 674 N N . PRO A 1 93 ? -22.193 -0.979 16.470 1.00 62.31 93 PRO A N 1
ATOM 675 C CA . PRO A 1 93 ? -23.465 -0.306 16.277 1.00 62.31 93 PRO A CA 1
ATOM 676 C C . PRO A 1 93 ? -24.067 -0.723 14.938 1.00 62.31 93 PRO A C 1
ATOM 678 O O . PRO A 1 93 ? -23.468 -0.537 13.886 1.00 62.31 93 PRO A O 1
ATOM 681 N N . THR A 1 94 ? -25.291 -1.242 14.951 1.00 55.72 94 THR A N 1
ATOM 682 C CA . THR A 1 94 ? -26.063 -1.348 13.711 1.00 55.72 94 THR A CA 1
ATOM 683 C C . THR A 1 94 ? -26.406 0.073 13.261 1.00 55.72 94 THR A C 1
ATOM 685 O O . THR A 1 94 ? -26.893 0.852 14.083 1.00 55.72 94 THR A O 1
ATOM 688 N N . ALA A 1 95 ? -26.198 0.399 11.980 1.00 51.75 95 ALA A N 1
ATOM 689 C CA . ALA A 1 95 ? -26.347 1.726 11.350 1.00 51.75 95 ALA A CA 1
ATOM 690 C C . ALA A 1 95 ? -27.683 2.478 11.596 1.00 51.75 95 ALA A C 1
ATOM 692 O O . ALA A 1 95 ? -27.883 3.605 11.144 1.00 51.75 95 ALA A O 1
ATOM 693 N N . THR A 1 96 ? -28.623 1.897 12.341 1.00 42.00 96 THR A N 1
ATOM 694 C CA . THR A 1 96 ? -29.800 2.553 12.915 1.00 42.00 96 THR A CA 1
ATOM 695 C C . THR A 1 96 ? -29.425 3.602 13.970 1.00 42.00 96 THR A C 1
ATOM 697 O O . THR A 1 96 ? -29.663 3.417 15.161 1.00 42.00 96 THR A O 1
ATOM 700 N N . GLY A 1 97 ? -28.875 4.737 13.535 1.00 42.09 97 GLY A N 1
ATOM 701 C CA . GLY A 1 97 ? -28.736 5.924 14.384 1.00 42.09 97 GLY A CA 1
ATOM 702 C C . GLY A 1 97 ? -27.470 6.751 14.204 1.00 42.09 97 GLY A C 1
ATOM 703 O O . GLY A 1 97 ? -27.331 7.738 14.925 1.00 42.09 97 GLY A O 1
ATOM 704 N N . ALA A 1 98 ? -26.574 6.400 13.276 1.00 45.22 98 ALA A N 1
ATOM 705 C CA . ALA A 1 98 ? -25.429 7.247 12.965 1.00 45.22 98 ALA A CA 1
ATOM 706 C C . ALA A 1 98 ? -25.932 8.607 12.455 1.00 45.22 98 ALA A C 1
ATOM 708 O O . ALA A 1 98 ? -26.606 8.708 11.427 1.00 45.22 98 ALA A O 1
ATOM 709 N N . THR A 1 99 ? -25.662 9.668 13.213 1.00 42.28 99 THR A N 1
ATOM 710 C CA . THR A 1 99 ? -25.787 11.033 12.711 1.00 42.28 99 THR A CA 1
ATOM 711 C C . THR A 1 99 ? -24.747 11.206 11.620 1.00 42.28 99 THR A C 1
ATOM 713 O O . THR A 1 99 ? -23.572 11.356 11.935 1.00 42.28 99 THR A O 1
ATOM 716 N N . VAL A 1 100 ? -25.192 11.182 10.363 1.00 48.03 100 VAL A N 1
ATOM 717 C CA . VAL A 1 100 ? -24.385 11.604 9.214 1.00 48.03 100 VAL A CA 1
ATOM 718 C C . VAL A 1 100 ? -23.816 12.987 9.548 1.00 48.03 100 VAL A C 1
ATOM 720 O O . VAL A 1 100 ? -24.612 13.894 9.838 1.00 48.03 100 VAL A O 1
ATOM 723 N N . PRO A 1 101 ? -22.486 13.171 9.577 1.00 47.47 101 PRO A N 1
ATOM 724 C CA . PRO A 1 101 ? -21.894 14.490 9.698 1.00 47.47 101 PRO A CA 1
ATOM 725 C C . PRO A 1 101 ? -22.422 15.359 8.554 1.00 47.47 101 PRO A C 1
ATOM 727 O O . PRO A 1 101 ? -22.066 15.207 7.394 1.00 47.47 101 PRO A O 1
ATOM 730 N N . THR A 1 102 ? -23.341 16.272 8.856 1.00 44.09 102 THR A N 1
ATOM 731 C CA . THR A 1 102 ? -23.851 17.207 7.855 1.00 44.09 102 THR A CA 1
ATOM 732 C C . THR A 1 102 ? -22.762 18.235 7.571 1.00 44.09 102 THR A C 1
ATOM 734 O O . THR A 1 102 ? -22.623 19.194 8.334 1.00 44.09 102 THR A O 1
ATOM 737 N N . GLY A 1 103 ? -21.986 18.050 6.505 1.00 48.31 103 GLY A N 1
ATOM 738 C CA . GLY A 1 103 ? -20.969 19.034 6.132 1.00 48.31 103 GLY A CA 1
ATOM 739 C C . GLY A 1 103 ? -20.168 18.736 4.873 1.00 48.31 103 GLY A C 1
ATOM 740 O O . GLY A 1 103 ? -19.779 19.690 4.200 1.00 48.31 103 GLY A O 1
ATOM 741 N N . THR A 1 104 ? -19.956 17.469 4.535 1.00 55.47 104 THR A N 1
ATOM 742 C CA . THR A 1 104 ? -19.096 17.064 3.420 1.00 55.47 104 THR A CA 1
ATOM 743 C C . THR A 1 104 ? -19.951 16.669 2.220 1.00 55.47 104 THR A C 1
ATOM 745 O O . THR A 1 104 ? -21.092 16.224 2.353 1.00 55.47 104 THR A O 1
ATOM 748 N N . GLY A 1 105 ? -19.500 17.012 1.013 1.00 62.38 105 GLY A N 1
ATOM 749 C CA . GLY A 1 105 ? -20.193 16.568 -0.190 1.00 62.38 105 GLY A CA 1
ATOM 750 C C . GLY A 1 105 ? -19.932 15.079 -0.382 1.00 62.38 105 GLY A C 1
ATOM 751 O O . GLY A 1 105 ? -18.853 14.606 -0.049 1.00 62.38 105 GLY A O 1
ATOM 752 N N . SER A 1 106 ? -20.844 14.346 -1.026 1.00 72.06 106 SER A N 1
ATOM 753 C CA . SER A 1 106 ? -20.631 12.913 -1.299 1.00 72.06 106 SER A CA 1
ATOM 754 C C . SER A 1 106 ? -19.358 12.603 -2.108 1.00 72.06 106 SER A C 1
ATOM 756 O O . SER A 1 106 ? -18.966 11.450 -2.214 1.00 72.06 106 SER A O 1
ATOM 758 N N . ALA A 1 107 ? -18.742 13.615 -2.732 1.00 80.94 107 ALA A N 1
ATOM 759 C CA . ALA A 1 107 ? -17.468 13.498 -3.438 1.00 80.94 107 ALA A CA 1
ATOM 760 C C . ALA A 1 107 ? -16.249 13.447 -2.497 1.00 80.94 107 ALA A C 1
ATOM 762 O O . ALA A 1 107 ? -15.214 12.917 -2.894 1.00 80.94 107 ALA A O 1
ATOM 763 N N . ASP A 1 108 ? -16.375 13.979 -1.280 1.00 88.00 108 ASP A N 1
ATOM 764 C CA . ASP A 1 108 ? -15.285 14.095 -0.307 1.00 88.00 108 ASP A CA 1
ATOM 765 C C . ASP A 1 108 ? -15.257 12.912 0.675 1.00 88.00 108 ASP A C 1
ATOM 767 O O . ASP A 1 108 ? -14.213 12.634 1.255 1.00 88.00 108 ASP A O 1
ATOM 771 N N . VAL A 1 109 ? -16.361 12.156 0.778 1.00 93.06 109 VAL A N 1
ATOM 772 C CA . VAL A 1 109 ? -16.507 11.005 1.687 1.00 93.06 109 VAL A CA 1
ATOM 773 C C . VAL A 1 109 ? -15.349 10.017 1.541 1.00 93.06 109 VAL A C 1
ATOM 775 O O . VAL A 1 109 ? -14.639 9.766 2.502 1.00 93.06 109 VAL A O 1
ATOM 778 N N . LEU A 1 110 ? -15.100 9.476 0.341 1.00 94.88 110 LEU A N 1
ATOM 779 C CA . LEU A 1 110 ? -14.070 8.442 0.156 1.00 94.88 110 LEU A CA 1
ATOM 780 C C . LEU A 1 110 ? -12.631 8.947 0.407 1.00 94.88 110 LEU A C 1
ATOM 782 O O . LEU A 1 110 ? -11.872 8.218 1.053 1.00 94.88 110 LEU A O 1
ATOM 786 N N . PRO A 1 111 ? -12.222 10.145 -0.070 1.00 93.69 111 PRO A N 1
ATOM 787 C CA . PRO A 1 111 ? -10.951 10.750 0.333 1.00 93.69 111 PRO A CA 1
ATOM 788 C C . PRO A 1 111 ? -10.802 10.935 1.849 1.00 93.69 111 PRO A C 1
ATOM 790 O O . PRO A 1 111 ? -9.751 10.600 2.394 1.00 93.69 111 PRO A O 1
ATOM 793 N N . GLU A 1 112 ? -11.842 11.415 2.534 1.00 93.75 112 GLU A N 1
ATOM 794 C CA . GLU A 1 112 ? -11.832 11.595 3.991 1.00 93.75 112 GLU A CA 1
ATOM 795 C C . GLU A 1 112 ? -11.736 10.252 4.724 1.00 93.75 112 GLU A C 1
ATOM 797 O O . GLU A 1 112 ? -10.932 10.112 5.647 1.00 93.75 112 GLU A O 1
ATOM 802 N N . SER A 1 113 ? -12.465 9.224 4.270 1.00 96.06 113 SER A N 1
ATOM 803 C CA . SER A 1 113 ? -12.349 7.865 4.809 1.00 96.06 113 SER A CA 1
ATOM 804 C C . SER A 1 113 ? -10.927 7.316 4.656 1.00 96.06 113 SER A C 1
ATOM 806 O O . SER A 1 113 ? -10.430 6.642 5.557 1.00 96.06 113 SER A O 1
ATOM 808 N N . ALA A 1 114 ? -10.263 7.573 3.522 1.00 96.38 114 ALA A N 1
ATOM 809 C CA . ALA A 1 114 ? -8.886 7.136 3.301 1.00 96.38 114 ALA A CA 1
ATOM 810 C C . ALA A 1 114 ? -7.928 7.820 4.288 1.00 96.38 114 ALA A C 1
ATOM 812 O O . ALA A 1 114 ? -7.161 7.136 4.966 1.00 96.38 114 ALA A O 1
ATOM 813 N N . GLU A 1 115 ? -8.033 9.142 4.452 1.00 94.38 115 GLU A N 1
ATOM 814 C CA . GLU A 1 115 ? -7.237 9.881 5.437 1.00 94.38 115 GLU A CA 1
ATOM 815 C C . GLU A 1 115 ? -7.456 9.344 6.860 1.00 94.38 115 GLU A C 1
ATOM 817 O O . GLU A 1 115 ? -6.492 9.095 7.590 1.00 94.38 115 GLU A O 1
ATOM 822 N N . GLN A 1 116 ? -8.713 9.100 7.236 1.00 95.50 116 GLN A N 1
ATOM 823 C CA . GLN A 1 116 ? -9.068 8.573 8.549 1.00 95.50 116 GLN A CA 1
ATOM 824 C C . GLN A 1 116 ? -8.492 7.166 8.772 1.00 95.50 116 GLN A C 1
ATOM 826 O O . GLN A 1 116 ? -7.934 6.899 9.835 1.00 95.50 116 GLN A O 1
ATOM 831 N N . ILE A 1 117 ? -8.523 6.280 7.768 1.00 97.62 117 ILE A N 1
ATOM 832 C CA . ILE A 1 117 ? -7.877 4.958 7.850 1.00 97.62 117 ILE A CA 1
ATOM 833 C C . ILE A 1 117 ? -6.367 5.092 8.071 1.00 97.62 117 ILE A C 1
ATOM 835 O O . ILE A 1 117 ? -5.819 4.393 8.924 1.00 97.62 117 ILE A O 1
ATOM 839 N N . ALA A 1 118 ? -5.683 5.971 7.332 1.00 95.69 118 ALA A N 1
ATOM 840 C CA . ALA A 1 118 ? -4.245 6.179 7.507 1.00 95.69 118 ALA A CA 1
ATOM 841 C C . ALA A 1 118 ? -3.918 6.708 8.911 1.00 95.69 118 ALA A C 1
ATOM 843 O O . ALA A 1 118 ? -2.976 6.233 9.545 1.00 95.69 118 ALA A O 1
ATOM 844 N N . ARG A 1 119 ? -4.722 7.649 9.416 1.00 94.69 119 ARG A N 1
ATOM 845 C CA . ARG A 1 119 ? -4.577 8.233 10.753 1.00 94.69 119 ARG A CA 1
ATOM 846 C C . ARG A 1 119 ? -4.759 7.190 11.857 1.00 94.69 119 ARG A C 1
ATOM 848 O O . ARG A 1 119 ? -3.896 7.051 12.718 1.00 94.69 119 ARG A O 1
ATOM 855 N N . GLU A 1 120 ? -5.845 6.428 11.809 1.00 95.69 120 GLU A N 1
ATOM 856 C CA . GLU A 1 120 ? -6.180 5.417 12.820 1.00 95.69 120 GLU A CA 1
ATOM 857 C C . GLU A 1 120 ? -5.250 4.195 12.764 1.00 95.69 120 GLU A C 1
ATOM 859 O O . GLU A 1 120 ? -4.971 3.558 13.782 1.00 95.69 120 GLU A O 1
ATOM 864 N N . ALA A 1 121 ? -4.676 3.880 11.598 1.00 95.31 121 ALA A N 1
ATOM 865 C CA . ALA A 1 121 ? -3.710 2.792 11.483 1.00 95.31 121 ALA A CA 1
ATOM 866 C C . ALA A 1 121 ? -2.464 2.998 12.362 1.00 95.31 121 ALA A C 1
ATOM 868 O O . ALA A 1 121 ? -1.858 2.012 12.791 1.00 95.31 121 ALA A O 1
ATOM 869 N N . ALA A 1 122 ? -2.100 4.248 12.669 1.00 92.69 122 ALA A N 1
ATOM 870 C CA . ALA A 1 122 ? -0.980 4.60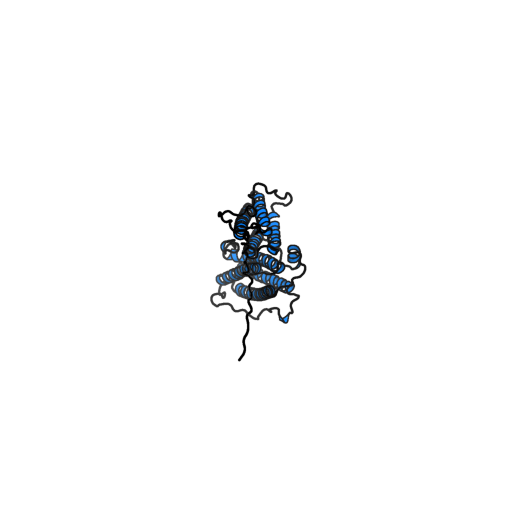3 13.541 1.00 92.69 122 ALA A CA 1
ATOM 871 C C . ALA A 1 122 ? -1.089 3.969 14.942 1.00 92.69 122 ALA A C 1
ATOM 873 O O . ALA A 1 122 ? -0.082 3.536 15.505 1.00 92.69 122 ALA A O 1
ATOM 874 N N . SER A 1 123 ? -2.307 3.875 15.484 1.00 91.25 123 SER A N 1
ATOM 875 C CA . SER A 1 123 ? -2.608 3.340 16.819 1.00 91.25 123 SER A CA 1
ATOM 876 C C . SER A 1 123 ? -3.274 1.962 16.792 1.00 91.25 123 SER A C 1
ATOM 878 O O . SER A 1 123 ? -3.315 1.298 17.827 1.00 91.25 123 SER A O 1
ATOM 880 N N . ALA A 1 124 ? -3.751 1.511 15.627 1.00 94.62 124 ALA A N 1
ATOM 881 C CA . ALA A 1 124 ? -4.462 0.248 15.484 1.00 94.62 124 ALA A CA 1
ATOM 882 C C . ALA A 1 124 ? -3.636 -0.983 15.932 1.00 94.62 124 ALA A C 1
ATOM 884 O O . ALA A 1 124 ? -2.395 -0.989 15.837 1.00 94.62 124 ALA A O 1
ATOM 885 N N . PRO A 1 125 ? -4.308 -2.079 16.342 1.00 94.88 125 PRO A N 1
ATOM 886 C CA . PRO A 1 125 ? -3.667 -3.351 16.635 1.00 94.88 125 PRO A CA 1
ATOM 887 C C . PRO A 1 125 ? -2.892 -3.857 15.420 1.00 94.88 125 PRO A C 1
ATOM 889 O O . PRO A 1 125 ? -3.415 -3.906 14.308 1.00 94.88 125 PRO A O 1
ATOM 892 N N . ARG A 1 126 ? -1.641 -4.280 15.633 1.00 92.94 126 ARG A N 1
ATOM 893 C CA . ARG A 1 126 ? -0.716 -4.684 14.556 1.00 92.94 126 ARG A CA 1
ATOM 894 C C . ARG A 1 126 ? -1.301 -5.743 13.620 1.00 92.94 126 ARG A C 1
ATOM 896 O O . ARG A 1 126 ? -1.134 -5.676 12.409 1.00 92.94 126 ARG A O 1
ATOM 903 N N . GLU A 1 127 ? -2.023 -6.700 14.188 1.00 94.69 127 GLU A N 1
ATOM 904 C CA . GLU A 1 127 ? -2.695 -7.781 13.462 1.00 94.69 127 GLU A CA 1
ATOM 905 C C . GLU A 1 127 ? -3.821 -7.315 12.524 1.00 94.69 127 GLU A C 1
ATOM 907 O O . GLU A 1 127 ? -4.153 -8.029 11.581 1.00 94.69 127 GLU A O 1
ATOM 912 N N . SER A 1 128 ? -4.341 -6.100 12.714 1.00 97.25 128 SER A N 1
ATOM 913 C CA . SER A 1 128 ? -5.384 -5.497 11.876 1.00 97.25 128 SER A CA 1
ATOM 914 C C . SER A 1 128 ? -4.825 -4.556 10.803 1.00 97.25 128 SER A C 1
ATOM 916 O O . SER A 1 128 ? -5.518 -4.246 9.834 1.00 97.25 128 SER A O 1
ATOM 918 N N . VAL A 1 129 ? -3.562 -4.129 10.921 1.00 97.50 129 VAL A N 1
ATOM 919 C CA . VAL A 1 129 ? -2.947 -3.119 10.037 1.00 97.50 129 VAL A CA 1
ATOM 920 C C . VAL A 1 129 ? -2.916 -3.558 8.575 1.00 97.50 129 VAL A C 1
ATOM 922 O O . VAL A 1 129 ? -3.159 -2.737 7.696 1.00 97.50 129 VAL A O 1
ATOM 925 N N . LEU A 1 130 ? -2.689 -4.845 8.289 1.00 97.38 130 LEU A N 1
ATOM 926 C CA . LEU A 1 130 ? -2.740 -5.350 6.911 1.00 97.38 130 LEU A CA 1
ATOM 927 C C . LEU A 1 130 ? -4.109 -5.087 6.262 1.00 97.38 130 LEU A C 1
ATOM 929 O O . LEU A 1 130 ? -4.187 -4.702 5.097 1.00 97.38 130 LEU A O 1
ATOM 933 N N . LYS A 1 131 ? -5.189 -5.275 7.028 1.00 97.62 131 LYS A N 1
ATOM 934 C CA . LYS A 1 131 ? -6.561 -5.051 6.568 1.00 97.62 131 LYS A CA 1
ATOM 935 C C . LYS A 1 131 ? -6.796 -3.560 6.297 1.00 97.62 131 LYS A C 1
ATOM 937 O O . LYS A 1 131 ? -7.321 -3.214 5.244 1.00 97.62 131 LYS A O 1
ATOM 942 N N . LEU A 1 132 ? -6.306 -2.686 7.180 1.00 98.25 132 LEU A N 1
ATOM 943 C CA . LEU A 1 132 ? -6.365 -1.230 6.998 1.00 98.25 132 LEU A CA 1
ATOM 944 C C . LEU A 1 132 ? -5.559 -0.755 5.778 1.00 98.25 132 LEU A C 1
ATOM 946 O O . LEU A 1 132 ? -6.057 0.042 4.988 1.00 98.25 132 LEU A O 1
ATOM 950 N N . ALA A 1 133 ? -4.353 -1.290 5.567 1.00 98.06 133 ALA A N 1
ATOM 951 C CA . ALA A 1 133 ? -3.521 -0.972 4.406 1.00 98.06 133 ALA A CA 1
ATOM 952 C C . ALA A 1 133 ? -4.212 -1.346 3.082 1.00 98.06 133 ALA A C 1
ATOM 954 O O . ALA A 1 133 ? -4.147 -0.599 2.106 1.00 98.06 133 ALA A O 1
ATOM 955 N N . ARG A 1 134 ? -4.911 -2.488 3.054 1.00 98.25 134 ARG A N 1
ATOM 956 C CA . ARG A 1 134 ? -5.700 -2.937 1.895 1.00 98.25 134 ARG A CA 1
ATOM 957 C C . ARG A 1 134 ? -6.908 -2.045 1.638 1.00 98.25 134 ARG A C 1
ATOM 959 O O . ARG A 1 134 ? -7.091 -1.617 0.504 1.00 98.25 134 ARG A O 1
ATOM 966 N N . MET A 1 135 ? -7.669 -1.713 2.682 1.00 98.31 135 MET A N 1
ATOM 967 C CA . MET A 1 135 ? -8.800 -0.783 2.583 1.00 98.31 135 MET A CA 1
ATOM 968 C C . MET A 1 135 ? -8.358 0.584 2.050 1.00 98.31 135 MET A C 1
ATOM 970 O O . MET A 1 135 ? -8.994 1.128 1.152 1.00 98.31 135 MET A O 1
ATOM 974 N N . HIS A 1 136 ? -7.247 1.127 2.556 1.00 98.31 136 HIS A N 1
ATOM 975 C CA . HIS A 1 136 ? -6.713 2.404 2.082 1.00 98.31 136 HIS A CA 1
ATOM 976 C C . HIS A 1 136 ? -6.303 2.336 0.600 1.00 98.31 136 HIS A C 1
ATOM 978 O O . HIS A 1 136 ? -6.638 3.226 -0.181 1.00 98.31 136 HIS A O 1
ATOM 984 N N . GLY A 1 137 ? -5.634 1.255 0.185 1.00 97.31 137 GLY A N 1
ATOM 985 C CA . GLY A 1 137 ? -5.279 1.031 -1.219 1.00 97.31 137 GLY A CA 1
ATOM 986 C C . GLY A 1 137 ? -6.498 0.911 -2.142 1.00 97.31 137 GLY A C 1
ATOM 987 O O . GLY A 1 137 ? -6.479 1.453 -3.248 1.00 97.31 137 GLY A O 1
ATOM 988 N N . GLU A 1 138 ? -7.572 0.254 -1.690 1.00 97.38 138 GLU A N 1
ATOM 989 C CA . GLU A 1 138 ? -8.822 0.132 -2.452 1.00 97.38 138 GLU A CA 1
ATOM 990 C C . GLU A 1 138 ? -9.488 1.502 -2.648 1.00 97.38 138 GLU A C 1
ATOM 992 O O . GLU A 1 138 ? -9.894 1.835 -3.765 1.00 97.38 138 GLU A O 1
ATOM 997 N N . LEU A 1 139 ? -9.522 2.339 -1.603 1.00 97.12 139 LEU A N 1
ATOM 998 C CA . LEU A 1 139 ? -10.031 3.712 -1.697 1.00 97.12 139 LEU A CA 1
ATOM 999 C C . LEU A 1 139 ? -9.173 4.591 -2.612 1.00 97.12 139 LEU A C 1
ATOM 1001 O O . LEU A 1 139 ? -9.721 5.368 -3.395 1.00 97.12 139 LEU A O 1
ATOM 1005 N N . ALA A 1 140 ? -7.847 4.449 -2.574 1.00 96.56 140 ALA A N 1
ATOM 1006 C CA . ALA A 1 140 ? -6.952 5.183 -3.465 1.00 96.56 140 ALA A CA 1
ATOM 1007 C C . ALA A 1 140 ? -7.198 4.842 -4.944 1.00 96.56 140 ALA A C 1
ATOM 1009 O O . ALA A 1 140 ? -7.258 5.731 -5.794 1.00 96.56 140 ALA A O 1
ATOM 1010 N N . VAL A 1 141 ? -7.402 3.559 -5.264 1.00 96.25 141 VAL A N 1
ATOM 1011 C CA . VAL A 1 141 ? -7.751 3.131 -6.629 1.00 96.25 141 VAL A CA 1
ATOM 1012 C C . VAL A 1 141 ? -9.138 3.620 -7.032 1.00 96.25 141 VAL A C 1
ATOM 1014 O O . VAL A 1 141 ? -9.319 4.076 -8.161 1.00 96.25 141 VAL A O 1
ATOM 1017 N N . LEU A 1 142 ? -10.113 3.546 -6.126 1.00 94.62 142 LEU A N 1
ATOM 1018 C CA . LEU A 1 142 ? -11.486 3.961 -6.400 1.00 94.62 142 LEU A CA 1
ATOM 1019 C C . LEU A 1 142 ? -11.599 5.466 -6.669 1.00 94.62 142 LEU A C 1
ATOM 1021 O O . LEU A 1 142 ? -12.310 5.877 -7.585 1.00 94.62 142 LEU A O 1
ATOM 1025 N N . THR A 1 143 ? -10.890 6.277 -5.886 1.00 94.50 143 THR A N 1
ATOM 1026 C CA . THR A 1 143 ? -10.883 7.742 -6.014 1.00 94.50 143 THR A CA 1
ATOM 1027 C C . THR A 1 143 ? -9.902 8.234 -7.079 1.00 94.50 143 THR A C 1
ATOM 1029 O O . THR A 1 143 ? -10.026 9.359 -7.563 1.00 94.50 143 THR A O 1
ATOM 1032 N N . GLY A 1 144 ? -8.933 7.400 -7.472 1.00 94.75 144 GLY A N 1
ATOM 1033 C CA . GLY A 1 144 ? -7.868 7.764 -8.403 1.00 94.75 144 GLY A CA 1
ATOM 1034 C C . GLY A 1 144 ? -6.834 8.720 -7.805 1.00 94.75 144 GLY A C 1
ATOM 1035 O O . GLY A 1 144 ? -6.093 9.351 -8.559 1.00 94.75 144 GLY A O 1
ATOM 1036 N N . THR A 1 145 ? -6.798 8.861 -6.477 1.00 93.38 145 THR A N 1
ATOM 1037 C CA . THR A 1 145 ? -5.906 9.779 -5.767 1.00 93.38 145 THR A CA 1
ATOM 1038 C C . THR A 1 145 ? -5.427 9.173 -4.454 1.00 93.38 145 THR A C 1
ATOM 1040 O O . THR A 1 145 ? -6.119 8.390 -3.815 1.00 93.38 145 THR A O 1
ATOM 1043 N N . THR A 1 146 ? -4.229 9.556 -4.033 1.00 93.00 146 THR A N 1
ATOM 1044 C CA . THR A 1 146 ? -3.688 9.269 -2.703 1.00 93.00 146 THR A CA 1
ATOM 1045 C C . THR A 1 146 ? -2.719 10.386 -2.340 1.00 93.00 146 THR A C 1
ATOM 1047 O O . THR A 1 146 ? -2.046 10.899 -3.238 1.00 93.00 146 THR A O 1
ATOM 1050 N N . PRO A 1 147 ? -2.622 10.778 -1.061 1.00 89.50 147 PRO A N 1
ATOM 1051 C CA . PRO A 1 147 ? -1.510 11.595 -0.606 1.00 89.50 147 PRO A CA 1
ATOM 1052 C C . PRO A 1 147 ? -0.186 10.880 -0.882 1.00 89.50 147 PRO A C 1
ATOM 1054 O O . PRO A 1 147 ? -0.103 9.650 -0.774 1.00 89.50 147 PRO A O 1
ATOM 1057 N N . GLU A 1 148 ? 0.839 11.651 -1.227 1.00 88.56 148 GLU A N 1
ATOM 1058 C CA . GLU A 1 148 ? 2.199 11.134 -1.331 1.00 88.56 148 GLU A CA 1
ATOM 1059 C C . GLU A 1 148 ? 2.748 10.802 0.068 1.00 88.56 148 GLU A C 1
ATOM 1061 O O . GLU A 1 148 ? 2.400 11.479 1.043 1.00 88.56 148 GLU A O 1
ATOM 1066 N N . PRO A 1 149 ? 3.602 9.773 0.207 1.00 89.19 149 PRO A N 1
ATOM 1067 C CA . PRO A 1 149 ? 4.233 9.431 1.477 1.00 89.19 149 PRO A CA 1
ATOM 1068 C C . PRO A 1 149 ? 5.394 10.392 1.804 1.00 89.19 149 PRO A C 1
ATOM 1070 O O . PRO A 1 149 ? 6.542 9.992 1.993 1.00 89.19 149 PRO A O 1
ATOM 1073 N N . GLU A 1 150 ? 5.110 11.689 1.885 1.00 88.00 150 GLU A N 1
ATOM 1074 C CA . GLU A 1 150 ? 6.070 12.695 2.338 1.00 88.00 150 GLU A CA 1
ATOM 1075 C C . GLU A 1 150 ? 6.130 12.757 3.872 1.00 88.00 150 GLU A C 1
ATOM 1077 O O . GLU A 1 150 ? 5.148 12.500 4.574 1.00 88.00 150 GLU A O 1
ATOM 1082 N N . SER A 1 151 ? 7.281 13.161 4.420 1.00 82.19 151 SER A N 1
ATOM 1083 C CA . SER A 1 151 ? 7.455 13.277 5.878 1.00 82.19 151 SER A CA 1
ATOM 1084 C C . SER A 1 151 ? 6.504 14.304 6.511 1.00 82.19 151 SER A C 1
ATOM 1086 O O . SER A 1 151 ? 6.105 14.134 7.659 1.00 82.19 151 SER A O 1
ATOM 1088 N N . SER A 1 152 ? 6.134 15.355 5.773 1.00 84.50 152 SER A N 1
ATOM 1089 C CA . SER A 1 152 ? 5.125 16.355 6.158 1.00 84.50 152 SER A CA 1
ATOM 1090 C C . SER A 1 152 ? 3.742 15.722 6.307 1.00 84.50 152 SER A C 1
ATOM 1092 O O . SER A 1 152 ? 3.123 15.847 7.359 1.00 84.50 152 SER A O 1
ATOM 1094 N N . THR A 1 153 ? 3.293 14.990 5.287 1.00 87.12 153 THR A N 1
ATOM 1095 C CA . THR A 1 153 ? 2.001 14.295 5.274 1.00 87.12 153 THR A CA 1
ATOM 1096 C C . THR A 1 153 ? 1.908 13.271 6.397 1.00 87.12 153 THR A C 1
ATOM 1098 O O . THR A 1 153 ? 0.914 13.235 7.120 1.00 87.12 153 THR A O 1
ATOM 1101 N N . VAL A 1 154 ? 2.956 12.466 6.592 1.00 87.12 154 VAL A N 1
ATOM 1102 C CA . VAL A 1 154 ? 3.008 11.518 7.712 1.00 87.12 154 VAL A CA 1
ATOM 1103 C C . VAL A 1 154 ? 2.945 12.262 9.043 1.00 87.12 154 VAL A C 1
ATOM 1105 O O . VAL A 1 154 ? 2.157 11.878 9.904 1.00 87.12 154 VAL A O 1
ATOM 1108 N N . GLY A 1 155 ? 3.700 13.353 9.198 1.00 85.38 155 GLY A N 1
ATOM 1109 C CA . GLY A 1 155 ? 3.693 14.149 10.423 1.00 85.38 155 GLY A CA 1
ATOM 1110 C C . GLY A 1 155 ? 2.335 14.770 10.759 1.00 85.38 155 GLY A C 1
ATOM 1111 O O . GLY A 1 155 ? 1.946 14.772 11.926 1.00 85.38 155 GLY A O 1
ATOM 1112 N N . ASP A 1 156 ? 1.569 15.208 9.758 1.00 87.12 156 ASP A N 1
ATOM 1113 C CA . ASP A 1 156 ? 0.198 15.711 9.937 1.00 87.12 156 ASP A CA 1
ATOM 1114 C C . ASP A 1 156 ? -0.794 14.603 10.355 1.00 87.12 156 ASP A C 1
ATOM 1116 O O . ASP A 1 156 ? -1.780 14.854 11.062 1.00 87.12 156 ASP A O 1
ATOM 1120 N N . LEU A 1 157 ? -0.540 13.358 9.940 1.00 85.00 157 LEU A N 1
ATOM 1121 C CA . LEU A 1 157 ? -1.367 12.201 10.285 1.00 85.00 157 LEU A CA 1
ATOM 1122 C C . LEU A 1 157 ? -1.074 11.684 11.696 1.00 85.00 157 LEU A C 1
ATOM 1124 O O . LEU A 1 157 ? -2.010 11.477 12.469 1.00 85.00 157 LEU A O 1
ATOM 1128 N N . VAL A 1 158 ? 0.204 11.502 12.041 1.00 85.25 158 VAL A N 1
ATOM 1129 C CA . VAL A 1 158 ? 0.614 10.857 13.302 1.00 85.25 158 VAL A CA 1
ATOM 1130 C C . VAL A 1 158 ? 0.959 11.845 14.420 1.00 85.25 158 VAL A C 1
ATOM 1132 O O . VAL A 1 158 ? 1.073 11.449 15.576 1.00 85.25 158 VAL A O 1
ATOM 1135 N N . GLY A 1 159 ? 1.105 13.135 14.107 1.00 79.00 159 GLY A N 1
ATOM 1136 C CA . GLY A 1 159 ? 1.483 14.169 15.074 1.00 79.00 159 GLY A CA 1
ATOM 1137 C C . GLY A 1 159 ? 2.960 14.138 15.490 1.00 79.00 159 GLY A C 1
ATOM 1138 O O . GLY A 1 159 ? 3.321 14.767 16.487 1.00 79.00 159 GLY A O 1
ATOM 1139 N N . GLU A 1 160 ? 3.815 13.428 14.748 1.00 68.75 160 GLU A N 1
ATOM 1140 C CA . GLU A 1 160 ? 5.259 13.316 14.988 1.00 68.75 160 GLU A CA 1
ATOM 1141 C C . GLU A 1 160 ? 6.034 14.001 13.857 1.00 68.75 160 GLU A C 1
ATOM 1143 O O . GLU A 1 160 ? 5.795 13.750 12.682 1.00 68.75 160 GLU A O 1
ATOM 1148 N N . ALA A 1 161 ? 6.965 14.892 14.202 1.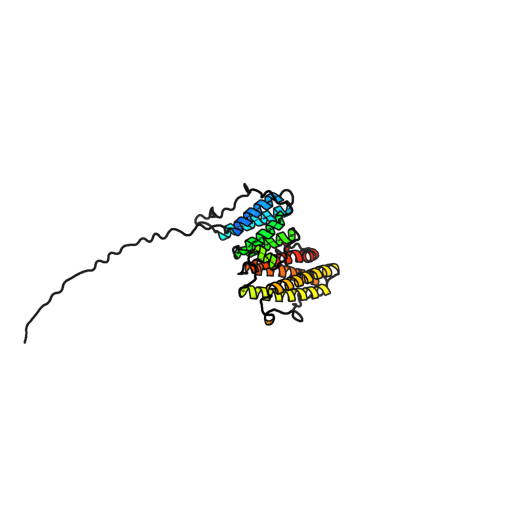00 58.66 161 ALA A N 1
ATOM 1149 C CA . ALA A 1 161 ? 7.635 15.737 13.213 1.00 58.66 161 ALA A CA 1
ATOM 1150 C C . ALA A 1 161 ? 8.851 15.080 12.536 1.00 58.66 161 ALA A C 1
ATOM 1152 O O . ALA A 1 161 ? 9.268 15.539 11.475 1.00 58.66 161 ALA A O 1
ATOM 1153 N N . GLU A 1 162 ? 9.449 14.053 13.147 1.00 66.62 162 GLU A N 1
ATOM 1154 C CA . GLU A 1 162 ? 10.699 13.449 12.675 1.00 66.62 162 GLU A CA 1
ATOM 1155 C C . GLU A 1 162 ? 10.627 11.923 12.720 1.00 66.62 162 GLU A C 1
ATOM 1157 O O . GLU A 1 162 ? 10.179 11.331 13.700 1.00 66.62 162 GLU A O 1
ATOM 1162 N N . PHE A 1 163 ? 11.107 11.293 11.649 1.00 72.31 163 PHE A N 1
ATOM 1163 C CA . PHE A 1 163 ? 11.266 9.850 11.567 1.00 72.31 163 PHE A CA 1
ATOM 1164 C C . PHE A 1 163 ? 12.537 9.415 12.305 1.00 72.31 163 PHE A C 1
ATOM 1166 O O . PHE A 1 163 ? 13.650 9.624 11.818 1.00 72.31 163 PHE A O 1
ATOM 1173 N N . GLU A 1 164 ? 12.384 8.795 13.474 1.00 81.50 164 GLU A N 1
ATOM 1174 C CA . GLU A 1 164 ? 13.487 8.195 14.233 1.00 81.50 164 GLU A CA 1
ATOM 1175 C C . GLU A 1 164 ? 13.310 6.670 14.280 1.00 81.50 164 GLU A C 1
ATOM 1177 O O . GLU A 1 164 ? 12.837 6.154 15.289 1.00 81.50 164 GLU A O 1
ATOM 1182 N N . PRO A 1 165 ? 13.670 5.924 13.216 1.00 80.69 165 PRO A N 1
ATOM 1183 C CA . PRO A 1 165 ? 13.294 4.522 13.079 1.00 80.69 165 PRO A CA 1
ATOM 1184 C C . PRO A 1 165 ? 13.954 3.632 14.126 1.00 80.69 165 PRO A C 1
ATOM 1186 O O . PRO A 1 165 ? 15.137 3.777 14.454 1.00 80.69 165 PRO A O 1
ATOM 1189 N N . ASP A 1 166 ? 13.215 2.629 14.589 1.00 89.81 166 ASP A N 1
ATOM 1190 C CA . ASP A 1 166 ? 13.778 1.559 15.385 1.00 89.81 166 ASP A CA 1
ATOM 1191 C C . ASP A 1 166 ? 14.612 0.649 14.462 1.00 89.81 166 ASP A C 1
ATOM 1193 O O . ASP A 1 166 ? 14.538 0.744 13.233 1.00 89.81 166 ASP A O 1
ATOM 1197 N N . PRO A 1 167 ? 15.455 -0.236 15.016 1.00 93.75 167 PRO A N 1
ATOM 1198 C CA . PRO A 1 167 ? 16.336 -1.056 14.196 1.00 93.75 167 PRO A CA 1
ATOM 1199 C C . PRO A 1 167 ? 15.626 -1.928 13.149 1.00 93.75 167 PRO A C 1
ATOM 1201 O O . PRO A 1 167 ? 16.209 -2.140 12.085 1.00 93.75 167 PRO A O 1
ATOM 1204 N N . ALA A 1 168 ? 14.423 -2.439 13.436 1.00 94.44 168 ALA A N 1
ATOM 1205 C CA . ALA A 1 168 ? 13.674 -3.284 12.511 1.00 94.44 168 ALA A CA 1
ATOM 1206 C C . ALA A 1 168 ? 13.060 -2.451 11.381 1.00 94.44 168 ALA A C 1
ATOM 1208 O O . ALA A 1 168 ? 13.261 -2.788 10.212 1.00 94.44 168 ALA A O 1
ATOM 1209 N N . ASP A 1 169 ? 12.419 -1.329 11.711 1.00 95.25 169 ASP A N 1
ATOM 1210 C CA . ASP A 1 169 ? 11.840 -0.419 10.716 1.00 95.25 169 ASP A CA 1
ATOM 1211 C C . ASP A 1 169 ? 12.925 0.221 9.836 1.00 95.25 169 ASP A C 1
ATOM 1213 O O . ASP A 1 169 ? 12.762 0.335 8.621 1.00 95.25 169 ASP A O 1
ATOM 1217 N N . LEU A 1 170 ? 14.097 0.544 10.400 1.00 95.44 170 LEU A N 1
ATOM 1218 C CA . LEU A 1 170 ? 15.247 0.999 9.614 1.00 95.44 170 LEU A CA 1
ATOM 1219 C C . LEU A 1 170 ? 15.720 -0.082 8.632 1.00 95.44 170 LEU A C 1
ATOM 1221 O O . LEU A 1 170 ? 16.037 0.222 7.484 1.00 95.44 170 LEU A O 1
ATOM 1225 N N . GLU A 1 171 ? 15.811 -1.341 9.064 1.00 96.31 171 GLU A N 1
ATOM 1226 C CA . GLU A 1 171 ? 16.198 -2.439 8.174 1.00 96.31 171 GLU A CA 1
ATOM 1227 C C . GLU A 1 171 ? 15.165 -2.646 7.055 1.00 96.31 171 GLU A C 1
ATOM 1229 O O . GLU A 1 171 ? 15.560 -2.852 5.904 1.00 96.31 171 GLU A O 1
ATOM 1234 N N . ALA A 1 172 ? 13.870 -2.552 7.371 1.00 97.12 172 ALA A N 1
ATOM 1235 C CA . ALA A 1 172 ? 12.786 -2.615 6.394 1.00 97.12 172 ALA A CA 1
ATOM 1236 C C . ALA A 1 172 ? 12.888 -1.475 5.369 1.00 97.12 172 ALA A C 1
ATOM 1238 O O . ALA A 1 172 ? 12.960 -1.743 4.172 1.00 97.12 172 ALA A O 1
ATOM 1239 N N . ALA A 1 173 ? 13.036 -0.224 5.816 1.00 96.75 173 ALA A N 1
ATOM 1240 C CA . ALA A 1 173 ? 13.168 0.935 4.933 1.00 96.75 173 ALA A CA 1
ATOM 1241 C C . ALA A 1 173 ? 14.390 0.839 3.998 1.00 96.75 173 ALA A C 1
ATOM 1243 O O . ALA A 1 173 ? 14.302 1.152 2.808 1.00 96.75 173 ALA A O 1
ATOM 1244 N N . LEU A 1 174 ? 15.534 0.352 4.498 1.00 97.50 174 LEU A N 1
ATOM 1245 C CA . LEU A 1 174 ? 16.728 0.136 3.672 1.00 97.50 174 LEU A CA 1
ATOM 1246 C C . LEU A 1 174 ? 16.503 -0.967 2.625 1.00 97.50 174 LEU A C 1
ATOM 1248 O O . LEU A 1 174 ? 16.886 -0.794 1.467 1.00 97.50 174 LEU A O 1
ATOM 1252 N N . LYS A 1 175 ? 15.856 -2.079 2.996 1.00 97.81 175 LYS A N 1
ATOM 1253 C CA . LYS A 1 175 ? 15.491 -3.144 2.045 1.00 97.81 175 LYS A CA 1
ATOM 1254 C C . LYS A 1 175 ? 14.497 -2.653 1.003 1.00 97.81 175 LYS A C 1
ATOM 1256 O O . LYS A 1 175 ? 14.647 -2.977 -0.173 1.00 97.81 175 LYS A O 1
ATOM 1261 N N . ALA A 1 176 ? 13.522 -1.851 1.411 1.00 97.94 176 ALA A N 1
ATOM 1262 C CA . ALA A 1 176 ? 12.541 -1.284 0.507 1.00 97.94 176 ALA A CA 1
ATOM 1263 C C . ALA A 1 176 ? 13.200 -0.338 -0.509 1.00 97.94 176 ALA A C 1
ATOM 1265 O O . ALA A 1 176 ? 12.884 -0.410 -1.695 1.00 97.94 176 ALA A O 1
ATOM 1266 N N . LEU A 1 177 ? 14.183 0.474 -0.092 1.00 98.00 177 LEU A N 1
ATOM 1267 C CA . LEU A 1 177 ? 14.969 1.317 -1.000 1.00 98.00 177 LEU A CA 1
ATOM 1268 C C . LEU A 1 177 ? 15.795 0.490 -2.001 1.00 98.00 177 LEU A C 1
ATOM 1270 O O . LEU A 1 177 ? 15.819 0.802 -3.191 1.00 98.00 177 LEU A O 1
ATOM 1274 N N . GLU A 1 178 ? 16.443 -0.589 -1.553 1.00 97.94 178 GLU A N 1
ATOM 1275 C CA . GLU A 1 178 ? 17.134 -1.521 -2.455 1.00 97.94 178 GLU A CA 1
ATOM 1276 C C . GLU A 1 178 ? 16.161 -2.176 -3.450 1.00 97.94 178 GLU A C 1
ATOM 1278 O O . GLU A 1 178 ? 16.465 -2.285 -4.645 1.00 97.94 178 GLU A O 1
ATOM 1283 N N . TRP A 1 179 ? 14.973 -2.560 -2.977 1.00 98.00 179 TRP A N 1
ATOM 1284 C CA . TRP A 1 179 ? 13.916 -3.120 -3.809 1.00 98.00 179 TRP A CA 1
ATOM 1285 C C . TRP A 1 179 ? 13.430 -2.114 -4.859 1.00 98.00 179 TRP A C 1
ATOM 1287 O O . TRP A 1 179 ? 13.294 -2.504 -6.018 1.00 98.00 179 TRP A O 1
ATOM 1297 N N . GLN A 1 180 ? 13.274 -0.823 -4.521 1.00 98.44 180 GLN A N 1
ATOM 1298 C CA . GLN A 1 180 ? 12.906 0.212 -5.501 1.00 98.44 180 GLN A CA 1
ATOM 1299 C C . GLN A 1 180 ? 13.902 0.264 -6.665 1.00 98.44 180 GLN A C 1
ATOM 1301 O O . GLN A 1 180 ? 13.497 0.280 -7.827 1.00 98.44 180 GLN A O 1
ATOM 1306 N N . TYR A 1 181 ? 15.209 0.232 -6.387 1.00 98.50 181 TYR A N 1
ATOM 1307 C CA . TYR A 1 181 ? 16.221 0.239 -7.448 1.00 98.50 181 TYR A CA 1
ATOM 1308 C C . TYR A 1 181 ? 16.166 -1.020 -8.327 1.00 98.50 181 TYR A C 1
ATOM 1310 O O . TYR A 1 181 ? 16.314 -0.928 -9.547 1.00 98.50 181 TYR A O 1
ATOM 1318 N N . SER A 1 182 ? 15.916 -2.185 -7.724 1.00 97.69 182 SER A N 1
ATOM 1319 C CA . SER A 1 182 ? 15.718 -3.440 -8.459 1.00 97.69 182 SER A CA 1
ATOM 1320 C C . SER A 1 182 ? 14.467 -3.394 -9.346 1.00 97.69 182 SER A C 1
ATOM 1322 O O . SER A 1 182 ? 14.513 -3.804 -10.508 1.00 97.69 182 SER A O 1
ATOM 1324 N N . ALA A 1 183 ? 13.362 -2.844 -8.831 1.00 98.00 183 ALA A N 1
ATOM 1325 C CA . ALA A 1 183 ? 12.113 -2.659 -9.562 1.00 98.00 183 ALA A CA 1
ATOM 1326 C C . ALA A 1 183 ? 12.293 -1.711 -10.755 1.00 98.00 183 ALA A C 1
ATOM 1328 O O . ALA A 1 183 ? 11.906 -2.066 -11.868 1.00 98.00 183 ALA A O 1
ATOM 1329 N N . ILE A 1 184 ? 12.963 -0.566 -10.559 1.00 98.56 184 ILE A N 1
ATOM 1330 C CA . ILE A 1 184 ? 13.311 0.379 -11.634 1.00 98.56 184 ILE A CA 1
ATOM 1331 C C . ILE A 1 184 ? 14.077 -0.340 -12.744 1.00 98.56 184 ILE A C 1
ATOM 1333 O O . ILE A 1 184 ? 13.664 -0.287 -13.900 1.00 98.56 184 ILE A O 1
ATOM 1337 N N . TYR A 1 185 ? 15.144 -1.068 -12.400 1.00 98.19 185 TYR A N 1
ATOM 1338 C CA . TYR A 1 185 ? 15.921 -1.821 -13.384 1.00 98.19 185 TYR A CA 1
ATOM 1339 C C . TYR A 1 185 ? 15.057 -2.847 -14.129 1.00 98.19 185 TYR A C 1
ATOM 1341 O O . TYR A 1 185 ? 15.105 -2.938 -15.355 1.00 98.19 185 TYR A O 1
ATOM 1349 N N . GLY A 1 186 ? 14.248 -3.619 -13.400 1.00 97.69 186 GLY A N 1
ATOM 1350 C CA . GLY A 1 186 ? 13.396 -4.642 -13.995 1.00 97.69 186 GLY A CA 1
ATOM 1351 C C . GLY A 1 186 ? 12.352 -4.070 -14.955 1.00 97.69 186 GLY A C 1
ATOM 1352 O O . GLY A 1 186 ? 12.128 -4.631 -16.030 1.00 97.69 186 GLY A O 1
ATOM 1353 N N . LEU A 1 187 ? 11.762 -2.930 -14.599 1.00 98.25 187 LEU A N 1
ATOM 1354 C CA . LEU A 1 187 ? 10.806 -2.208 -15.431 1.00 98.25 187 LEU A CA 1
ATOM 1355 C C . LEU A 1 187 ? 11.476 -1.574 -16.652 1.00 98.25 187 LEU A C 1
ATOM 1357 O O . LEU A 1 187 ? 10.930 -1.675 -17.742 1.00 98.25 187 LEU A O 1
ATOM 1361 N N . GLU A 1 188 ? 12.667 -0.988 -16.524 1.00 98.06 188 GLU A N 1
ATOM 1362 C CA . GLU A 1 188 ? 13.422 -0.455 -17.669 1.00 98.06 188 GLU A CA 1
ATOM 1363 C C . GLU A 1 188 ? 13.796 -1.560 -18.669 1.00 98.06 188 GLU A C 1
ATOM 1365 O O . GLU A 1 188 ? 13.667 -1.382 -19.884 1.00 98.06 188 GLU A O 1
ATOM 1370 N N . VAL A 1 189 ? 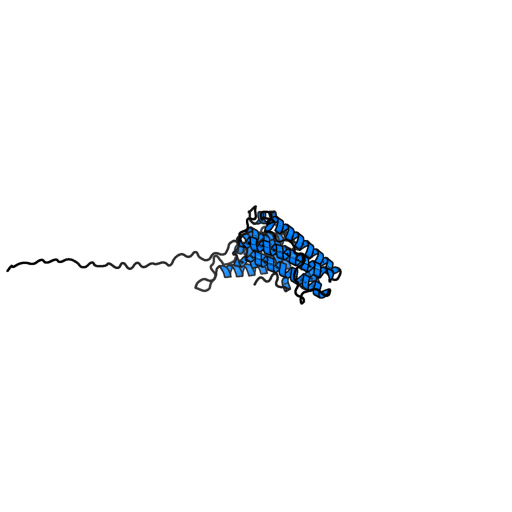14.190 -2.739 -18.171 1.00 97.69 189 VAL A N 1
ATOM 1371 C CA . VAL A 1 189 ? 14.412 -3.916 -19.019 1.00 97.69 189 VAL A CA 1
ATOM 1372 C C . VAL A 1 189 ? 13.107 -4.318 -19.708 1.00 97.69 189 VAL A C 1
ATOM 1374 O O . VAL A 1 189 ? 13.099 -4.442 -20.931 1.00 97.69 189 VAL A O 1
ATOM 1377 N N . ALA A 1 190 ? 11.994 -4.455 -18.981 1.00 97.75 190 ALA A N 1
ATOM 1378 C CA . ALA A 1 190 ? 10.691 -4.780 -19.569 1.00 97.75 190 ALA A CA 1
ATOM 1379 C C . ALA A 1 190 ? 10.240 -3.752 -20.618 1.00 97.75 190 ALA A C 1
ATOM 1381 O O . ALA A 1 190 ? 9.788 -4.129 -21.698 1.00 97.75 190 ALA A O 1
ATOM 1382 N N . GLN A 1 191 ? 10.440 -2.460 -20.356 1.00 98.19 191 GLN A N 1
ATOM 1383 C CA . GLN A 1 191 ? 10.082 -1.372 -21.262 1.00 98.19 191 GLN A CA 1
ATOM 1384 C C . GLN A 1 191 ? 10.741 -1.522 -22.638 1.00 98.19 191 GLN A C 1
ATOM 1386 O O . GLN A 1 191 ? 10.111 -1.222 -23.649 1.00 98.19 191 GLN A O 1
ATOM 1391 N N . SER A 1 192 ? 11.984 -2.013 -22.690 1.00 97.56 192 SER A N 1
ATOM 1392 C CA . SER A 1 192 ? 12.723 -2.199 -23.948 1.00 97.56 192 SER A CA 1
ATOM 1393 C C . SER A 1 192 ? 12.140 -3.278 -24.874 1.00 97.56 192 SER A C 1
ATOM 1395 O O . SER A 1 192 ? 12.411 -3.256 -26.074 1.00 97.56 192 SER A O 1
ATOM 1397 N N . TRP A 1 193 ? 11.326 -4.191 -24.332 1.00 98.06 193 TRP A N 1
ATOM 1398 C CA . TRP A 1 193 ? 10.666 -5.279 -25.064 1.00 98.06 193 TRP A CA 1
ATOM 1399 C C . TRP A 1 193 ? 9.174 -5.026 -25.321 1.00 98.06 193 TRP A C 1
ATOM 1401 O O . TRP A 1 193 ? 8.533 -5.808 -26.020 1.00 98.06 193 TRP A O 1
ATOM 1411 N N . ALA A 1 194 ? 8.612 -3.961 -24.748 1.00 97.62 194 ALA A N 1
ATOM 1412 C CA . ALA A 1 194 ? 7.189 -3.660 -24.809 1.00 97.62 194 ALA A CA 1
ATOM 1413 C C . ALA A 1 194 ? 6.781 -2.930 -26.102 1.00 97.62 194 ALA A C 1
ATOM 1415 O O . ALA A 1 194 ? 7.532 -2.124 -26.655 1.00 97.62 194 ALA A O 1
ATOM 1416 N N . ASP A 1 195 ? 5.537 -3.145 -26.537 1.00 96.00 195 ASP A N 1
ATOM 1417 C CA . ASP A 1 195 ? 4.910 -2.327 -27.580 1.00 96.00 195 ASP A CA 1
ATOM 1418 C C . ASP A 1 195 ? 4.638 -0.900 -27.078 1.00 96.00 195 ASP A C 1
ATOM 1420 O O . ASP A 1 195 ? 4.549 -0.658 -25.877 1.00 96.00 195 ASP A O 1
ATOM 1424 N N . THR A 1 196 ? 4.470 0.064 -27.992 1.00 95.38 196 THR A N 1
ATOM 1425 C CA . THR A 1 196 ? 4.466 1.510 -27.681 1.00 95.38 196 THR A CA 1
ATOM 1426 C C . THR A 1 196 ? 3.534 1.920 -26.536 1.00 95.38 196 THR A C 1
ATOM 1428 O O . THR A 1 196 ? 3.928 2.716 -25.685 1.00 95.38 196 THR A O 1
ATOM 1431 N N . GLU A 1 197 ? 2.309 1.396 -26.497 1.00 92.75 197 GLU A N 1
ATOM 1432 C CA . GLU A 1 197 ? 1.335 1.728 -25.450 1.00 92.75 197 GLU A CA 1
ATOM 1433 C C . GLU A 1 197 ? 1.755 1.175 -24.079 1.00 92.75 197 GLU A C 1
ATOM 1435 O O . GLU A 1 197 ? 1.801 1.913 -23.092 1.00 92.75 197 GLU A O 1
ATOM 1440 N N . VAL A 1 198 ? 2.153 -0.099 -24.032 1.00 94.44 198 VAL A N 1
ATOM 1441 C CA . VAL A 1 198 ? 2.644 -0.755 -22.813 1.00 94.44 198 VAL A CA 1
ATOM 1442 C C . VAL A 1 198 ? 3.944 -0.104 -22.341 1.00 94.44 198 VAL A C 1
ATOM 1444 O O . VAL A 1 198 ? 4.083 0.191 -21.157 1.00 94.44 198 VAL A O 1
ATOM 1447 N N . ALA A 1 199 ? 4.865 0.219 -23.251 1.00 97.69 199 ALA A N 1
ATOM 1448 C CA . ALA A 1 199 ? 6.116 0.904 -22.939 1.00 97.69 199 ALA A CA 1
ATOM 1449 C C . ALA A 1 199 ? 5.881 2.281 -22.294 1.00 97.69 199 ALA A C 1
ATOM 1451 O O . ALA A 1 199 ? 6.624 2.674 -21.393 1.00 97.69 199 ALA A O 1
ATOM 1452 N N . ALA A 1 200 ? 4.837 3.009 -22.709 1.00 96.69 200 ALA A N 1
ATOM 1453 C CA . ALA A 1 200 ? 4.452 4.267 -22.072 1.00 96.69 200 ALA A CA 1
ATOM 1454 C C . ALA A 1 200 ? 3.892 4.051 -20.656 1.00 96.69 200 ALA A C 1
ATOM 1456 O O . ALA A 1 200 ? 4.161 4.858 -19.767 1.00 96.69 200 ALA A O 1
ATOM 1457 N N . SER A 1 201 ? 3.140 2.967 -20.433 1.00 95.69 201 SER A N 1
ATOM 1458 C CA . SER A 1 201 ? 2.659 2.596 -19.097 1.00 95.69 201 SER A CA 1
ATOM 1459 C C . SER A 1 201 ? 3.799 2.207 -18.162 1.00 95.69 201 SER A C 1
ATOM 1461 O O . SER A 1 201 ? 3.911 2.772 -17.079 1.00 95.69 201 SER A O 1
ATOM 1463 N N . ILE A 1 202 ? 4.699 1.334 -18.620 1.00 98.25 202 ILE A N 1
ATOM 1464 C CA . ILE A 1 202 ? 5.898 0.939 -17.873 1.00 98.25 202 ILE A CA 1
ATOM 1465 C C . ILE A 1 202 ? 6.784 2.159 -17.588 1.00 98.25 202 ILE A C 1
ATOM 1467 O O . ILE A 1 202 ? 7.332 2.282 -16.501 1.00 98.25 202 ILE A O 1
ATOM 1471 N N . GLY A 1 203 ? 6.888 3.108 -18.522 1.00 98.31 203 GLY A N 1
ATOM 1472 C CA . GLY A 1 203 ? 7.636 4.347 -18.297 1.00 98.31 203 GLY A CA 1
ATOM 1473 C C . GLY A 1 203 ? 7.092 5.192 -17.141 1.00 98.31 203 GLY A C 1
ATOM 1474 O O . GLY A 1 203 ? 7.876 5.750 -16.380 1.00 98.31 203 GLY A O 1
ATOM 1475 N N . ARG A 1 204 ? 5.763 5.257 -16.969 1.00 97.50 204 ARG A N 1
ATOM 1476 C CA . ARG A 1 204 ? 5.145 5.923 -15.808 1.00 97.50 204 ARG A CA 1
ATOM 1477 C C . ARG A 1 204 ? 5.405 5.157 -14.514 1.00 97.50 204 ARG A C 1
ATOM 1479 O O . ARG A 1 204 ? 5.700 5.782 -13.502 1.00 97.50 204 ARG A O 1
ATOM 1486 N N . SER A 1 205 ? 5.355 3.827 -14.566 1.00 98.06 205 SER A N 1
ATOM 1487 C CA . SER A 1 205 ? 5.745 2.966 -13.447 1.00 98.06 205 SER A CA 1
ATOM 1488 C C . SER A 1 205 ? 7.179 3.237 -12.989 1.00 98.06 205 SER A C 1
ATOM 1490 O O . SER A 1 205 ? 7.413 3.484 -11.809 1.00 98.06 205 SER A O 1
ATOM 1492 N N . VAL A 1 206 ? 8.132 3.274 -13.929 1.00 98.69 206 VAL A N 1
ATOM 1493 C CA . VAL A 1 206 ? 9.541 3.604 -13.654 1.00 98.69 206 VAL A CA 1
ATOM 1494 C C . VAL A 1 206 ? 9.665 4.945 -12.932 1.00 98.69 206 VAL A C 1
ATOM 1496 O O . VAL A 1 206 ? 10.390 5.031 -11.943 1.00 98.69 206 VAL A O 1
ATOM 1499 N N . GLU A 1 207 ? 8.964 5.979 -13.399 1.00 98.44 207 GLU A N 1
ATOM 1500 C CA . GLU A 1 207 ? 9.037 7.299 -12.770 1.00 98.44 207 GLU A CA 1
ATOM 1501 C C . GLU A 1 207 ? 8.452 7.298 -11.354 1.00 98.44 207 GLU A C 1
ATOM 1503 O O . GLU A 1 207 ? 9.106 7.778 -10.433 1.00 98.44 207 GLU A O 1
ATOM 1508 N N . GLY A 1 208 ? 7.305 6.648 -11.143 1.00 97.50 208 GLY A N 1
ATOM 1509 C CA . GLY A 1 208 ? 6.718 6.522 -9.806 1.00 97.50 208 GLY A CA 1
ATOM 1510 C C . GLY A 1 208 ? 7.618 5.772 -8.816 1.00 97.50 208 GLY A C 1
ATOM 1511 O O . GLY A 1 208 ? 7.680 6.128 -7.643 1.00 97.50 208 GLY A O 1
ATOM 1512 N N . HIS A 1 209 ? 8.373 4.764 -9.267 1.00 98.50 209 HIS A N 1
ATOM 1513 C CA . HIS A 1 209 ? 9.370 4.109 -8.413 1.00 98.50 209 HIS A CA 1
ATOM 1514 C C . HIS A 1 209 ? 10.577 5.013 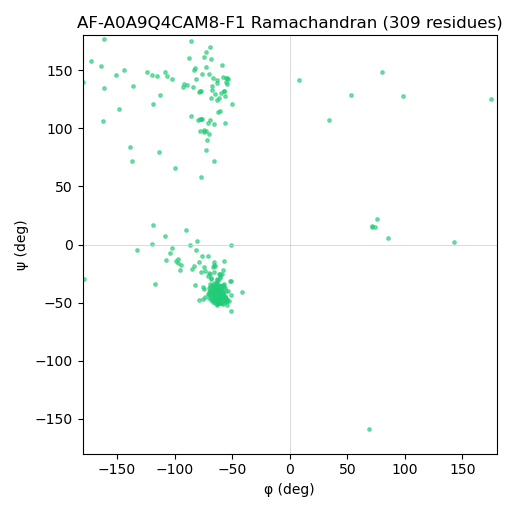-8.099 1.00 98.50 209 HIS A C 1
ATOM 1516 O O . HIS A 1 209 ? 11.131 4.927 -7.003 1.00 98.50 209 HIS A O 1
ATOM 1522 N N . ARG A 1 210 ? 11.001 5.891 -9.022 1.00 98.38 210 ARG A N 1
ATOM 1523 C CA . ARG A 1 210 ? 12.087 6.864 -8.774 1.00 98.38 210 ARG A CA 1
ATOM 1524 C C . ARG A 1 210 ? 11.674 7.946 -7.787 1.00 98.38 210 ARG A C 1
ATOM 1526 O O . ARG A 1 210 ? 12.474 8.322 -6.930 1.00 98.38 210 ARG A O 1
ATOM 1533 N N . GLU A 1 211 ? 10.445 8.424 -7.903 1.00 97.19 211 GLU A N 1
ATOM 1534 C CA . GLU A 1 211 ? 9.848 9.373 -6.969 1.00 97.19 211 GLU A CA 1
ATOM 1535 C C . GLU A 1 211 ? 9.769 8.763 -5.566 1.00 97.19 211 GLU A C 1
ATOM 1537 O O . GLU A 1 211 ? 10.336 9.312 -4.623 1.00 97.19 211 GLU A O 1
ATOM 1542 N N . LEU A 1 212 ? 9.243 7.541 -5.446 1.00 96.81 212 LEU A N 1
ATOM 1543 C CA . LEU A 1 212 ? 9.179 6.839 -4.164 1.00 96.81 212 LEU A CA 1
ATOM 1544 C C . LEU A 1 212 ? 10.570 6.544 -3.572 1.00 96.81 212 LEU A C 1
ATOM 1546 O O . LEU A 1 212 ? 10.776 6.667 -2.367 1.00 96.81 212 LEU A O 1
ATOM 1550 N N . ALA A 1 213 ? 11.557 6.198 -4.406 1.00 97.38 213 ALA A N 1
ATOM 1551 C CA . ALA A 1 213 ? 12.946 6.058 -3.966 1.00 97.38 213 ALA A CA 1
ATOM 1552 C C . ALA A 1 213 ? 13.537 7.388 -3.467 1.00 97.38 213 ALA A C 1
ATOM 1554 O O . ALA A 1 213 ? 14.328 7.391 -2.525 1.00 97.38 213 ALA A O 1
ATOM 1555 N N . THR A 1 214 ? 13.155 8.514 -4.074 1.00 96.19 214 THR A N 1
ATOM 1556 C CA . THR A 1 214 ? 13.564 9.854 -3.629 1.00 96.19 214 THR A CA 1
ATOM 1557 C C . THR A 1 214 ? 12.959 10.174 -2.265 1.00 96.19 214 THR A C 1
ATOM 1559 O O . THR A 1 214 ? 13.702 10.510 -1.346 1.00 96.19 214 THR A O 1
ATOM 1562 N N . GLN A 1 215 ? 11.658 9.942 -2.092 1.00 94.81 215 GLN A N 1
ATOM 1563 C CA . GLN A 1 215 ? 10.954 10.144 -0.821 1.00 94.81 215 GLN A CA 1
ATOM 1564 C C . GLN A 1 215 ? 11.513 9.246 0.298 1.00 94.81 215 GLN A C 1
ATOM 1566 O O . GLN A 1 215 ? 11.746 9.714 1.410 1.00 94.81 215 GLN A O 1
ATOM 1571 N N . LEU A 1 216 ? 11.848 7.982 0.005 1.00 94.50 216 LEU A N 1
ATOM 1572 C CA . LEU A 1 216 ? 12.554 7.104 0.952 1.00 94.50 216 LEU A CA 1
ATOM 1573 C C . LEU A 1 216 ? 13.925 7.654 1.353 1.00 94.50 216 LEU A C 1
ATOM 1575 O O . LEU A 1 216 ? 14.319 7.561 2.513 1.00 94.50 216 LEU A O 1
ATOM 1579 N N . ARG A 1 217 ? 14.688 8.214 0.408 1.00 94.31 217 ARG A N 1
ATOM 1580 C CA . ARG A 1 217 ? 15.988 8.824 0.725 1.00 94.31 217 ARG A CA 1
ATOM 1581 C C . ARG A 1 217 ? 15.836 10.068 1.590 1.00 94.31 217 ARG A C 1
ATOM 1583 O O . ARG A 1 217 ? 16.675 10.289 2.458 1.00 94.31 217 ARG A O 1
ATOM 1590 N N . GLU A 1 218 ? 14.799 10.864 1.362 1.00 91.94 218 GLU A N 1
ATOM 1591 C CA . GLU A 1 218 ? 14.480 12.023 2.195 1.00 91.94 218 GLU A CA 1
ATOM 1592 C C . GLU A 1 218 ? 14.082 11.598 3.611 1.00 91.94 218 GLU A C 1
ATOM 1594 O O . GLU A 1 218 ? 14.644 12.119 4.578 1.00 91.94 218 GLU A O 1
ATOM 1599 N N . LEU A 1 219 ? 13.222 10.582 3.735 1.00 89.94 219 LEU A N 1
ATOM 1600 C CA . LEU A 1 219 ? 12.866 9.952 5.009 1.00 89.94 219 LEU A CA 1
ATOM 1601 C C . LEU A 1 219 ? 14.112 9.455 5.766 1.00 89.94 219 LEU A C 1
ATOM 1603 O O . LEU A 1 219 ? 14.225 9.615 6.978 1.00 89.94 219 LEU A O 1
ATOM 1607 N N . LEU A 1 220 ? 15.085 8.893 5.044 1.00 91.69 220 LEU A N 1
ATOM 1608 C CA . LEU A 1 220 ? 16.338 8.360 5.588 1.00 91.69 220 LEU A CA 1
ATOM 1609 C C . LEU A 1 220 ? 17.481 9.390 5.659 1.00 91.69 220 LEU A C 1
ATOM 1611 O O . LEU A 1 220 ? 18.628 9.011 5.900 1.00 91.69 220 LEU A O 1
ATOM 1615 N N . SER A 1 221 ? 17.210 10.685 5.481 1.00 90.69 221 SER A N 1
ATOM 1616 C CA . SER A 1 221 ? 18.240 11.738 5.426 1.00 90.69 221 SER A CA 1
ATOM 1617 C C . SER A 1 221 ? 19.115 11.852 6.686 1.00 90.69 221 SER A C 1
ATOM 1619 O O . SER A 1 221 ? 20.264 12.289 6.603 1.00 90.69 221 SER A O 1
ATOM 1621 N N . GLY A 1 222 ? 18.614 11.423 7.851 1.00 88.88 222 GLY A N 1
ATOM 1622 C CA . GLY A 1 222 ? 19.378 11.358 9.105 1.00 88.88 222 GLY A CA 1
ATOM 1623 C C . GLY A 1 222 ? 20.359 10.177 9.193 1.00 88.88 222 GLY A C 1
ATOM 1624 O O . GLY A 1 222 ? 21.193 10.118 10.100 1.00 88.88 222 GLY A O 1
ATOM 1625 N N . ILE A 1 223 ? 20.287 9.230 8.256 1.00 92.62 223 ILE A N 1
ATOM 1626 C CA . ILE A 1 223 ? 21.123 8.031 8.214 1.00 92.62 223 ILE A CA 1
ATOM 1627 C C . ILE A 1 223 ? 22.411 8.317 7.423 1.00 92.62 223 ILE A C 1
ATOM 1629 O O . ILE A 1 223 ? 22.364 8.921 6.353 1.00 92.62 223 ILE A O 1
ATOM 1633 N N . PRO A 1 224 ? 23.592 7.861 7.892 1.00 93.44 224 PRO A N 1
ATOM 1634 C CA . PRO A 1 224 ? 24.835 8.050 7.151 1.00 93.44 224 PRO A CA 1
ATOM 1635 C C . PRO A 1 224 ? 24.770 7.459 5.736 1.00 93.44 224 PRO A C 1
ATOM 1637 O O . PRO A 1 224 ? 24.449 6.283 5.584 1.00 93.44 224 PRO A O 1
ATOM 1640 N N . GLU A 1 225 ? 25.194 8.223 4.724 1.00 93.25 225 GLU A N 1
ATOM 1641 C CA . GLU A 1 225 ? 25.221 7.791 3.310 1.00 93.25 225 GLU A CA 1
ATOM 1642 C C . GLU A 1 225 ? 25.939 6.450 3.089 1.00 93.25 225 GLU A C 1
ATOM 1644 O O . GLU A 1 225 ? 25.557 5.671 2.226 1.00 93.25 225 GLU A O 1
ATOM 1649 N N . SER A 1 226 ? 26.950 6.121 3.901 1.00 93.75 226 SER A N 1
ATOM 1650 C CA . SER A 1 226 ? 27.650 4.829 3.823 1.00 93.75 226 SER A CA 1
ATOM 1651 C C . SER A 1 226 ? 26.790 3.616 4.194 1.00 93.75 226 SER A C 1
ATOM 1653 O O . SER A 1 226 ? 27.202 2.485 3.937 1.00 93.75 226 SER A O 1
ATOM 1655 N N . ARG A 1 227 ? 25.633 3.833 4.829 1.00 93.75 227 ARG A N 1
ATOM 1656 C CA . ARG A 1 227 ? 24.641 2.802 5.154 1.00 93.75 227 ARG A CA 1
ATOM 1657 C C . ARG A 1 227 ? 23.490 2.750 4.153 1.00 93.75 227 ARG A C 1
ATOM 1659 O O . ARG A 1 227 ? 22.748 1.774 4.187 1.00 93.75 227 ARG A O 1
ATOM 1666 N N . LEU A 1 228 ? 23.326 3.767 3.307 1.00 95.50 228 LEU A N 1
ATOM 1667 C CA . LEU A 1 228 ? 22.246 3.808 2.329 1.00 95.50 228 LEU A CA 1
ATOM 1668 C C . LEU A 1 228 ? 22.595 2.924 1.122 1.00 95.50 228 LEU A C 1
ATOM 1670 O O . LEU A 1 228 ? 23.693 3.050 0.570 1.00 95.50 228 LEU A O 1
ATOM 1674 N N . PRO A 1 229 ? 21.679 2.047 0.676 1.00 95.75 229 PRO A N 1
ATOM 1675 C CA . PRO A 1 229 ? 21.834 1.335 -0.580 1.00 95.75 229 PRO A CA 1
ATOM 1676 C C . PRO A 1 229 ? 22.037 2.302 -1.748 1.00 95.75 229 PRO A C 1
ATOM 1678 O O . PRO A 1 229 ? 21.373 3.337 -1.862 1.00 95.75 229 PRO A O 1
ATOM 1681 N N . LEU A 1 230 ? 22.943 1.926 -2.647 1.00 94.88 230 LEU A N 1
ATOM 1682 C CA . LEU A 1 230 ? 23.132 2.580 -3.936 1.00 94.88 230 LEU A CA 1
ATOM 1683 C C . LEU A 1 230 ? 22.620 1.653 -5.042 1.00 94.88 230 LEU A C 1
ATOM 1685 O O . LEU A 1 230 ? 22.737 0.432 -4.901 1.00 94.88 230 LEU A O 1
ATOM 1689 N N . PRO A 1 231 ? 22.096 2.202 -6.150 1.00 95.19 231 PRO A N 1
ATOM 1690 C CA . PRO A 1 231 ? 21.696 1.385 -7.283 1.00 95.19 231 PRO A CA 1
ATOM 1691 C C . PRO A 1 231 ? 22.900 0.603 -7.827 1.00 95.19 231 PRO A C 1
ATOM 1693 O O . PRO A 1 231 ? 23.975 1.163 -8.068 1.00 95.19 231 PRO A O 1
ATOM 1696 N N . ALA A 1 232 ? 22.725 -0.704 -8.016 1.00 95.19 232 ALA A N 1
ATOM 1697 C CA . ALA A 1 232 ? 23.728 -1.557 -8.638 1.00 95.19 232 ALA A CA 1
ATOM 1698 C C . ALA A 1 232 ? 23.793 -1.316 -10.157 1.00 95.19 232 ALA A C 1
ATOM 1700 O O . ALA A 1 232 ? 22.847 -0.831 -10.772 1.00 95.19 232 ALA A O 1
ATOM 1701 N N . ALA A 1 233 ? 24.898 -1.723 -10.792 1.00 92.56 233 ALA A N 1
ATOM 1702 C CA . ALA A 1 233 ? 25.030 -1.665 -12.253 1.00 92.56 233 ALA A CA 1
ATOM 1703 C C . ALA A 1 233 ? 24.056 -2.610 -12.992 1.00 92.56 233 ALA A C 1
ATOM 1705 O O . ALA A 1 233 ? 23.842 -2.460 -14.194 1.00 92.56 233 ALA A O 1
ATOM 1706 N N . GLY A 1 234 ? 23.498 -3.596 -12.287 1.00 92.38 234 GLY A N 1
ATOM 1707 C CA . GLY A 1 234 ? 22.475 -4.500 -12.790 1.00 92.38 234 GLY A CA 1
ATOM 1708 C C . GLY A 1 234 ? 21.930 -5.392 -11.680 1.00 92.38 234 GLY A C 1
ATOM 1709 O O . GLY A 1 234 ? 22.600 -5.613 -10.668 1.00 92.38 234 GLY A O 1
ATOM 1710 N N . TYR A 1 235 ? 20.723 -5.910 -11.896 1.00 94.25 235 TYR A N 1
ATOM 1711 C CA . TYR A 1 235 ? 20.020 -6.786 -10.964 1.00 94.25 235 TYR A CA 1
ATOM 1712 C C . TYR A 1 235 ? 19.751 -8.142 -11.613 1.00 94.25 235 TYR A C 1
ATOM 1714 O O . TYR A 1 235 ? 19.548 -8.248 -12.823 1.00 94.25 235 TYR A O 1
ATOM 1722 N N . GLY A 1 236 ? 19.784 -9.200 -10.803 1.00 89.31 236 GLY A N 1
ATOM 1723 C CA . GLY A 1 236 ? 19.510 -10.551 -11.277 1.00 89.31 236 GLY A CA 1
ATOM 1724 C C . GLY A 1 236 ? 18.043 -10.707 -11.665 1.00 89.31 236 GLY A C 1
ATOM 1725 O O . GLY A 1 236 ? 17.158 -10.463 -10.848 1.00 89.31 236 GLY A O 1
ATOM 1726 N N . MET A 1 237 ? 17.793 -11.166 -12.889 1.00 88.25 237 MET A N 1
ATOM 1727 C CA . MET A 1 237 ? 16.461 -11.535 -13.358 1.00 88.25 237 MET A CA 1
ATOM 1728 C C . MET A 1 237 ? 16.468 -13.021 -13.729 1.00 88.25 237 MET A C 1
ATOM 1730 O O . MET A 1 237 ? 17.284 -13.417 -14.565 1.00 88.25 237 MET A O 1
ATOM 1734 N N . PRO A 1 238 ? 15.626 -13.859 -13.098 1.00 87.88 238 PRO A N 1
ATOM 1735 C CA . PRO A 1 238 ? 15.514 -15.266 -13.472 1.00 87.88 238 PRO A CA 1
ATOM 1736 C C . PRO A 1 238 ? 15.197 -15.414 -14.965 1.00 87.88 238 PRO A C 1
ATOM 1738 O O . PRO A 1 238 ? 14.375 -14.661 -15.483 1.00 87.88 238 PRO A O 1
ATOM 1741 N N . GLU A 1 239 ? 15.839 -16.363 -15.657 1.00 86.00 239 GLU A N 1
ATOM 1742 C CA . GLU A 1 239 ? 15.681 -16.537 -17.114 1.00 86.00 239 GLU A CA 1
ATOM 1743 C C . GLU A 1 239 ? 14.222 -16.793 -17.521 1.00 86.00 239 GLU A C 1
ATOM 1745 O O . GLU A 1 239 ? 13.771 -16.297 -18.547 1.00 86.00 239 GLU A O 1
ATOM 1750 N N . ASP A 1 240 ? 13.462 -17.507 -16.688 1.00 86.12 240 ASP A N 1
ATOM 1751 C CA . ASP A 1 240 ? 12.033 -17.785 -16.873 1.00 86.12 240 ASP A CA 1
ATOM 1752 C C . ASP A 1 240 ? 11.132 -16.557 -16.658 1.00 86.12 240 ASP A C 1
ATOM 1754 O O . ASP A 1 240 ? 9.938 -16.603 -16.950 1.00 86.12 240 ASP A O 1
ATOM 1758 N N . ARG A 1 241 ? 11.695 -15.457 -16.149 1.00 85.12 241 ARG A N 1
ATOM 1759 C CA . ARG A 1 241 ? 11.009 -14.185 -15.882 1.00 85.12 241 ARG A CA 1
ATOM 1760 C C . ARG A 1 241 ? 11.593 -13.015 -16.667 1.00 85.12 241 ARG A C 1
ATOM 1762 O O . ARG A 1 241 ? 11.124 -11.894 -16.486 1.00 85.12 241 ARG A O 1
ATOM 1769 N N . ALA A 1 242 ? 12.619 -13.254 -17.481 1.00 90.69 242 ALA A N 1
ATOM 1770 C CA . ALA A 1 242 ? 13.220 -12.228 -18.312 1.00 90.69 242 ALA A CA 1
ATOM 1771 C C . ALA A 1 242 ? 12.321 -11.952 -19.530 1.00 90.69 242 ALA A C 1
ATOM 1773 O O . ALA A 1 242 ? 11.881 -12.897 -20.190 1.00 90.69 242 ALA A O 1
ATOM 1774 N N . PRO A 1 243 ? 12.038 -10.680 -19.852 1.00 95.38 243 PRO A N 1
ATOM 1775 C CA . PRO A 1 243 ? 11.232 -10.344 -21.015 1.00 95.38 243 PRO A CA 1
ATOM 1776 C C . PRO A 1 243 ? 11.976 -10.698 -22.308 1.00 95.38 243 PRO A C 1
ATOM 1778 O O . PRO A 1 243 ? 13.171 -10.436 -22.449 1.00 95.38 243 PRO A O 1
ATOM 1781 N N . ALA A 1 244 ? 11.250 -11.297 -23.250 1.00 95.44 244 ALA A N 1
ATOM 1782 C CA . ALA A 1 244 ? 11.740 -11.699 -24.571 1.00 95.44 244 ALA A CA 1
ATOM 1783 C C . ALA A 1 244 ? 10.793 -11.280 -25.715 1.00 95.44 244 ALA A C 1
ATOM 1785 O O . ALA A 1 244 ? 11.103 -11.468 -26.892 1.00 95.44 244 ALA A O 1
ATOM 1786 N N . ASP A 1 245 ? 9.634 -10.719 -25.369 1.00 95.69 245 ASP A N 1
ATOM 1787 C CA . ASP A 1 245 ? 8.603 -10.199 -26.263 1.00 95.69 245 ASP A CA 1
ATOM 1788 C C . ASP A 1 245 ? 7.675 -9.233 -25.496 1.00 95.69 245 ASP A C 1
ATOM 1790 O O . ASP A 1 245 ? 7.802 -9.051 -24.282 1.00 95.69 245 ASP A O 1
ATOM 1794 N N . ALA A 1 246 ? 6.717 -8.619 -26.196 1.00 96.38 246 ALA A N 1
ATOM 1795 C CA . ALA A 1 246 ? 5.794 -7.656 -25.595 1.00 96.38 246 ALA A CA 1
ATOM 1796 C C . ALA A 1 246 ? 4.897 -8.267 -24.500 1.00 96.38 246 ALA A C 1
ATOM 1798 O O . ALA A 1 246 ? 4.570 -7.593 -23.522 1.00 96.38 246 ALA A O 1
ATOM 1799 N N . GLY A 1 247 ? 4.520 -9.545 -24.626 1.00 95.69 247 GLY A N 1
ATOM 1800 C CA . GLY A 1 247 ? 3.678 -10.226 -23.639 1.00 95.69 247 GLY A CA 1
ATOM 1801 C C . GLY A 1 247 ? 4.417 -10.481 -22.326 1.00 95.69 247 GLY A C 1
ATOM 1802 O O . GLY A 1 247 ? 3.910 -10.178 -21.247 1.00 95.69 247 GLY A O 1
ATOM 1803 N N . SER A 1 248 ? 5.648 -10.982 -22.410 1.00 96.25 248 SER A N 1
ATOM 1804 C CA . SER A 1 248 ? 6.529 -11.196 -21.256 1.00 96.25 248 SER A CA 1
ATOM 1805 C C . SER A 1 248 ? 7.006 -9.886 -20.618 1.00 96.25 248 SER A C 1
ATOM 1807 O O . SER A 1 248 ? 7.191 -9.836 -19.399 1.00 96.25 248 SER A O 1
ATOM 1809 N N . ALA A 1 249 ? 7.127 -8.801 -21.391 1.00 97.19 249 ALA A N 1
ATOM 1810 C CA . ALA A 1 249 ? 7.347 -7.455 -20.860 1.00 97.19 249 ALA A CA 1
ATOM 1811 C C . ALA A 1 249 ? 6.179 -6.985 -19.983 1.00 97.19 249 ALA A C 1
ATOM 1813 O O . ALA A 1 249 ? 6.391 -6.567 -18.843 1.00 97.19 249 ALA A O 1
ATOM 1814 N N . LEU A 1 250 ? 4.944 -7.113 -20.480 1.00 96.62 250 LEU A N 1
ATOM 1815 C CA . LEU A 1 250 ? 3.743 -6.770 -19.720 1.00 96.62 250 LEU A CA 1
ATOM 1816 C C . LEU A 1 250 ? 3.610 -7.628 -18.455 1.00 96.62 250 LEU A C 1
ATOM 1818 O O . LEU A 1 250 ? 3.388 -7.089 -17.374 1.00 96.62 250 LEU A O 1
ATOM 1822 N N . ALA A 1 251 ? 3.830 -8.941 -18.560 1.00 95.56 251 ALA A N 1
ATOM 1823 C CA . ALA A 1 251 ? 3.811 -9.842 -17.407 1.00 95.56 251 ALA A CA 1
ATOM 1824 C C . ALA A 1 251 ? 4.876 -9.478 -16.355 1.00 95.56 251 ALA A C 1
ATOM 1826 O O . ALA A 1 251 ? 4.627 -9.578 -15.153 1.00 95.56 251 ALA A O 1
ATOM 1827 N N . THR A 1 252 ? 6.056 -9.022 -16.788 1.00 96.69 252 THR A N 1
ATOM 1828 C CA . THR A 1 252 ? 7.102 -8.534 -15.879 1.00 96.69 252 THR A CA 1
ATOM 1829 C C . THR A 1 252 ? 6.660 -7.276 -15.140 1.00 96.69 252 THR A C 1
ATOM 1831 O O . THR A 1 252 ? 6.839 -7.204 -13.926 1.00 96.69 252 THR A O 1
ATOM 1834 N N . ALA A 1 253 ? 6.056 -6.315 -15.844 1.00 97.00 253 ALA A N 1
ATOM 1835 C CA . ALA A 1 253 ? 5.562 -5.083 -15.239 1.00 97.00 253 ALA A CA 1
ATOM 1836 C C . ALA A 1 253 ? 4.428 -5.339 -14.239 1.00 97.00 253 ALA A C 1
ATOM 1838 O O . ALA A 1 253 ? 4.497 -4.850 -13.117 1.00 97.00 253 ALA A O 1
ATOM 1839 N N . VAL A 1 254 ? 3.443 -6.166 -14.612 1.00 96.44 254 VAL A N 1
ATOM 1840 C CA . VAL A 1 254 ? 2.356 -6.591 -13.713 1.00 96.44 254 VAL A CA 1
ATOM 1841 C C . VAL A 1 254 ? 2.922 -7.208 -12.442 1.00 96.44 254 VAL A C 1
ATOM 1843 O O . VAL A 1 254 ? 2.558 -6.796 -11.349 1.00 96.44 254 VAL A O 1
ATOM 1846 N N . ARG A 1 255 ? 3.868 -8.144 -12.569 1.00 95.56 255 ARG A N 1
ATOM 1847 C CA . ARG A 1 255 ? 4.484 -8.788 -11.407 1.00 95.56 255 ARG A CA 1
ATOM 1848 C C . ARG A 1 255 ? 5.188 -7.786 -10.495 1.00 95.56 255 ARG A C 1
ATOM 1850 O O . ARG A 1 255 ? 4.982 -7.847 -9.294 1.00 95.56 255 ARG A O 1
ATOM 1857 N N . ILE A 1 256 ? 6.011 -6.889 -11.042 1.00 97.12 256 ILE A N 1
ATOM 1858 C CA . ILE A 1 256 ? 6.740 -5.897 -10.233 1.00 97.12 256 ILE A CA 1
ATOM 1859 C C . ILE A 1 256 ? 5.769 -4.962 -9.506 1.00 97.12 256 ILE A C 1
ATOM 1861 O O . ILE A 1 256 ? 5.972 -4.676 -8.330 1.00 97.12 256 ILE A O 1
ATOM 1865 N N . GLU A 1 257 ? 4.710 -4.511 -10.176 1.00 97.62 257 GLU A N 1
ATOM 1866 C CA . GLU A 1 257 ? 3.732 -3.610 -9.567 1.00 97.62 257 GLU A CA 1
ATOM 1867 C C . GLU A 1 257 ? 2.889 -4.310 -8.493 1.00 97.62 257 GLU A C 1
ATOM 1869 O O . GLU A 1 257 ? 2.739 -3.775 -7.396 1.00 97.62 257 GLU A O 1
ATOM 1874 N N . THR A 1 258 ? 2.429 -5.540 -8.741 1.00 96.62 258 THR A N 1
ATOM 1875 C CA . THR A 1 258 ? 1.752 -6.368 -7.729 1.00 96.62 258 THR A CA 1
ATOM 1876 C C . THR A 1 258 ? 2.673 -6.648 -6.537 1.00 96.62 258 THR A C 1
ATOM 1878 O O . THR A 1 258 ? 2.274 -6.441 -5.391 1.00 96.62 258 THR A O 1
ATOM 1881 N N . ASP A 1 259 ? 3.927 -7.045 -6.787 1.00 96.56 259 ASP A N 1
ATOM 1882 C CA . ASP A 1 259 ? 4.933 -7.263 -5.741 1.00 96.56 259 ASP A CA 1
ATOM 1883 C C . ASP A 1 259 ? 5.173 -5.967 -4.935 1.00 96.56 259 ASP A C 1
ATOM 1885 O O . ASP A 1 259 ? 5.337 -6.034 -3.717 1.00 96.56 259 ASP A O 1
ATOM 1889 N N . SER A 1 260 ? 5.129 -4.786 -5.576 1.00 97.81 260 SER A N 1
ATOM 1890 C CA . SER A 1 260 ? 5.248 -3.487 -4.895 1.00 97.81 260 SER A CA 1
ATOM 1891 C C . SER A 1 260 ? 4.135 -3.274 -3.879 1.00 97.81 260 SER A C 1
ATOM 1893 O O . SER A 1 260 ? 4.411 -2.843 -2.762 1.00 97.81 260 SER A O 1
ATOM 1895 N N . VAL A 1 261 ? 2.883 -3.529 -4.271 1.00 97.81 261 VAL A N 1
ATOM 1896 C CA . VAL A 1 261 ? 1.717 -3.344 -3.396 1.00 97.81 261 VAL A CA 1
ATOM 1897 C C . VAL A 1 261 ? 1.821 -4.277 -2.195 1.00 97.81 261 VAL A C 1
ATOM 1899 O O . VAL A 1 261 ? 1.695 -3.837 -1.053 1.00 97.81 261 VAL A O 1
ATOM 1902 N N . LEU A 1 262 ? 2.111 -5.554 -2.448 1.00 96.75 262 LEU A N 1
ATOM 1903 C CA . LEU A 1 262 ? 2.200 -6.578 -1.408 1.00 96.75 262 LEU A CA 1
ATOM 1904 C C . LEU A 1 262 ? 3.355 -6.326 -0.434 1.00 96.75 262 LEU A C 1
ATOM 1906 O O . LEU A 1 262 ? 3.181 -6.516 0.768 1.00 96.75 262 LEU A O 1
ATOM 1910 N N . MET A 1 263 ? 4.512 -5.880 -0.931 1.00 97.81 263 MET A N 1
ATOM 1911 C CA . MET A 1 263 ? 5.652 -5.512 -0.091 1.00 97.81 263 MET A CA 1
ATOM 1912 C C . MET A 1 263 ? 5.270 -4.395 0.883 1.00 97.81 263 MET A C 1
ATOM 1914 O O . MET A 1 263 ? 5.461 -4.552 2.084 1.00 97.81 263 MET A O 1
ATOM 1918 N N . TRP A 1 264 ? 4.671 -3.306 0.396 1.00 98.31 264 TRP A N 1
ATOM 1919 C CA . TRP A 1 264 ? 4.304 -2.179 1.255 1.00 98.31 264 TRP A CA 1
ATOM 1920 C C . TRP A 1 264 ? 3.215 -2.520 2.271 1.00 98.31 264 TRP A C 1
ATOM 1922 O O . TRP A 1 264 ? 3.286 -2.097 3.424 1.00 98.31 264 TRP A O 1
ATOM 1932 N N . GLN A 1 265 ? 2.231 -3.328 1.876 1.00 97.44 265 GLN A N 1
ATOM 1933 C CA . GLN A 1 265 ? 1.219 -3.845 2.797 1.00 97.44 265 GLN A CA 1
ATOM 1934 C C . GLN A 1 265 ? 1.838 -4.722 3.900 1.00 97.44 265 GLN A C 1
ATOM 1936 O O . GLN A 1 265 ? 1.425 -4.643 5.060 1.00 97.44 265 GLN A O 1
ATOM 1941 N N . ALA A 1 266 ? 2.828 -5.551 3.555 1.00 96.69 266 ALA A N 1
ATOM 1942 C CA . ALA A 1 266 ? 3.546 -6.378 4.518 1.00 96.69 266 ALA A CA 1
ATOM 1943 C C . ALA A 1 266 ? 4.407 -5.532 5.469 1.00 96.69 266 ALA A C 1
ATOM 1945 O O . ALA A 1 266 ? 4.346 -5.736 6.683 1.00 96.69 266 ALA A O 1
ATOM 1946 N N . ASP A 1 267 ? 5.145 -4.552 4.942 1.00 97.38 267 ASP A N 1
ATOM 1947 C CA . ASP A 1 267 ? 5.960 -3.644 5.750 1.00 97.38 267 ASP A CA 1
ATOM 1948 C C . ASP A 1 267 ? 5.080 -2.853 6.728 1.00 97.38 267 ASP A C 1
ATOM 1950 O O . ASP A 1 267 ? 5.373 -2.851 7.923 1.00 97.38 267 ASP A O 1
ATOM 1954 N N . ALA A 1 268 ? 3.932 -2.323 6.284 1.00 97.38 268 ALA A N 1
ATOM 1955 C CA . ALA A 1 268 ? 2.957 -1.673 7.164 1.00 97.38 268 ALA A CA 1
ATOM 1956 C C . ALA A 1 268 ? 2.507 -2.594 8.313 1.00 97.38 268 ALA A C 1
ATOM 1958 O O . ALA A 1 268 ? 2.521 -2.197 9.477 1.00 97.38 268 ALA A O 1
ATOM 1959 N N . ALA A 1 269 ? 2.150 -3.846 8.013 1.00 96.69 269 ALA A N 1
ATOM 1960 C CA . ALA A 1 269 ? 1.698 -4.811 9.018 1.00 96.69 269 ALA A CA 1
ATOM 1961 C C . ALA A 1 269 ? 2.793 -5.209 10.025 1.00 96.69 269 ALA A C 1
ATOM 1963 O O . ALA A 1 269 ? 2.504 -5.646 11.142 1.00 96.69 269 ALA A O 1
ATOM 1964 N N . THR A 1 270 ? 4.062 -5.073 9.640 1.00 96.00 270 THR A N 1
ATOM 1965 C CA . THR A 1 270 ? 5.206 -5.387 10.502 1.00 96.00 270 THR A CA 1
ATOM 1966 C C . THR A 1 270 ? 5.875 -4.163 11.118 1.00 96.00 270 THR A C 1
ATOM 1968 O O . THR A 1 270 ? 6.754 -4.359 11.948 1.00 96.00 270 THR A O 1
ATOM 1971 N N . ALA A 1 271 ? 5.436 -2.948 10.802 1.00 95.19 271 ALA A N 1
ATOM 1972 C CA . ALA A 1 271 ? 6.016 -1.725 11.338 1.00 95.19 271 ALA A CA 1
ATOM 1973 C C . ALA A 1 271 ? 5.821 -1.612 12.858 1.00 95.19 271 ALA A C 1
ATOM 1975 O O . ALA A 1 271 ? 4.697 -1.741 13.372 1.00 95.19 271 ALA A O 1
ATOM 1976 N N . GLU A 1 272 ? 6.912 -1.347 13.575 1.00 92.50 272 GLU A N 1
ATOM 1977 C CA . GLU A 1 272 ? 6.876 -1.089 15.017 1.00 92.50 272 GLU A CA 1
ATOM 1978 C C . GLU A 1 272 ? 6.498 0.370 15.303 1.00 92.50 272 GLU A C 1
ATOM 1980 O O . GLU A 1 272 ? 5.773 0.642 16.264 1.00 92.50 272 GLU A O 1
ATOM 1985 N N . GLN A 1 273 ? 6.930 1.308 14.455 1.00 91.25 273 GLN A N 1
ATOM 1986 C CA . GLN A 1 273 ? 6.651 2.729 14.614 1.00 91.25 273 GLN A CA 1
ATOM 1987 C C . GLN A 1 273 ? 5.392 3.185 13.878 1.00 91.25 273 GLN A C 1
ATOM 1989 O O . GLN A 1 273 ? 5.201 2.846 12.705 1.00 91.25 273 GLN A O 1
ATOM 1994 N N . PRO A 1 274 ? 4.572 4.047 14.509 1.00 92.25 274 PRO A N 1
ATOM 1995 C CA . PRO A 1 274 ? 3.412 4.648 13.861 1.00 92.25 274 PRO A CA 1
ATOM 1996 C C . PRO A 1 274 ? 3.768 5.399 12.572 1.00 92.25 274 PRO A C 1
ATOM 1998 O O . PRO A 1 274 ? 3.119 5.193 11.548 1.00 92.25 274 PRO A O 1
ATOM 2001 N N . ALA A 1 275 ? 4.831 6.211 12.584 1.00 91.75 275 ALA A N 1
ATOM 2002 C CA . ALA A 1 275 ? 5.264 6.961 11.407 1.00 91.75 275 ALA A CA 1
ATOM 2003 C C . ALA A 1 275 ? 5.666 6.041 10.237 1.00 91.75 275 ALA A C 1
ATOM 2005 O O . ALA A 1 275 ? 5.210 6.256 9.113 1.00 91.75 275 ALA A O 1
ATOM 2006 N N . TRP A 1 276 ? 6.452 4.981 10.489 1.00 94.12 276 TRP A N 1
ATOM 2007 C CA . TRP A 1 276 ? 6.821 4.010 9.446 1.00 94.12 276 TRP A CA 1
ATOM 2008 C C . TRP A 1 276 ? 5.599 3.284 8.888 1.00 94.12 276 TRP A C 1
ATOM 2010 O O . TRP A 1 276 ? 5.451 3.123 7.676 1.00 94.12 276 TRP A O 1
ATOM 2020 N N . ARG A 1 277 ? 4.691 2.881 9.780 1.00 95.38 277 ARG A N 1
ATOM 2021 C CA . ARG A 1 277 ? 3.450 2.199 9.426 1.00 95.38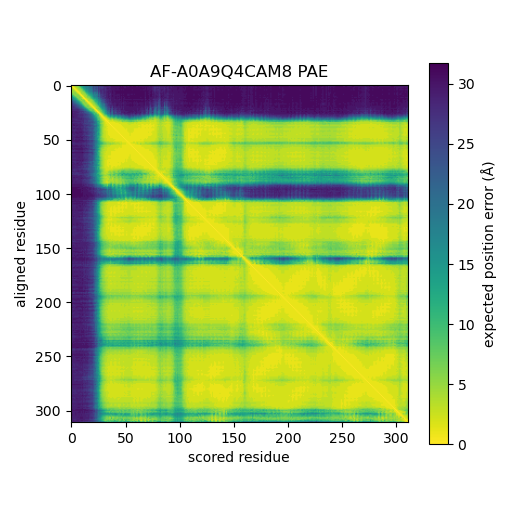 277 ARG A CA 1
ATOM 2022 C C . ARG A 1 277 ? 2.602 3.031 8.471 1.00 95.38 277 ARG A C 1
ATOM 2024 O O . ARG A 1 277 ? 2.190 2.527 7.429 1.00 95.38 277 ARG A O 1
ATOM 2031 N N . VAL A 1 278 ? 2.357 4.295 8.815 1.00 95.38 278 VAL A N 1
ATOM 2032 C CA . VAL A 1 278 ? 1.560 5.210 7.987 1.00 95.38 278 VAL A CA 1
ATOM 2033 C C . VAL A 1 278 ? 2.263 5.498 6.666 1.00 95.38 278 VAL A C 1
ATOM 2035 O O . VAL A 1 278 ? 1.623 5.439 5.616 1.00 95.38 278 VAL A O 1
ATOM 2038 N N . TRP A 1 279 ? 3.581 5.706 6.688 1.00 96.00 279 TRP A N 1
ATOM 2039 C CA . TRP A 1 279 ? 4.375 5.863 5.470 1.00 96.00 279 TRP A CA 1
ATOM 2040 C C . TRP A 1 279 ? 4.185 4.668 4.518 1.00 96.00 279 TRP A C 1
ATOM 2042 O O . TRP A 1 279 ? 3.885 4.854 3.339 1.00 96.00 279 TRP A O 1
ATOM 2052 N N . CYS A 1 280 ? 4.259 3.435 5.033 1.00 97.62 280 CYS A N 1
ATOM 2053 C CA . CYS A 1 280 ? 4.052 2.216 4.244 1.00 97.62 280 CYS A CA 1
ATOM 2054 C C . CYS A 1 280 ? 2.630 2.093 3.682 1.00 97.62 280 CYS A C 1
ATOM 2056 O O . CYS A 1 280 ? 2.458 1.627 2.557 1.00 97.62 280 CYS A O 1
ATOM 2058 N N . ILE A 1 281 ? 1.604 2.520 4.424 1.00 98.06 281 ILE A N 1
ATOM 2059 C CA . ILE A 1 281 ? 0.210 2.523 3.944 1.00 98.06 281 ILE A CA 1
ATOM 2060 C C . ILE A 1 281 ? 0.050 3.470 2.749 1.00 98.06 281 ILE A C 1
ATOM 2062 O O . ILE A 1 281 ? -0.523 3.087 1.722 1.00 98.06 281 ILE A O 1
ATOM 2066 N N . LEU A 1 282 ? 0.599 4.681 2.850 1.00 97.69 282 LEU A N 1
ATOM 2067 C CA . LEU A 1 282 ? 0.581 5.669 1.770 1.00 97.69 282 LEU A CA 1
ATOM 2068 C C . LEU A 1 282 ? 1.391 5.187 0.553 1.00 97.69 282 LEU A C 1
ATOM 2070 O O . LEU A 1 282 ? 0.918 5.262 -0.584 1.00 97.69 282 LEU A O 1
ATOM 2074 N N . ALA A 1 283 ? 2.570 4.600 0.776 1.00 98.00 283 ALA A N 1
ATOM 2075 C CA . ALA A 1 283 ? 3.396 4.017 -0.281 1.00 98.00 283 ALA A CA 1
ATOM 2076 C C . ALA A 1 283 ? 2.718 2.824 -0.976 1.00 98.00 283 ALA A C 1
ATOM 2078 O O . ALA A 1 283 ? 2.748 2.718 -2.205 1.00 98.00 283 ALA A O 1
ATOM 2079 N N . GLY A 1 284 ? 2.050 1.954 -0.214 1.00 97.88 284 GLY A N 1
ATOM 2080 C CA . GLY A 1 284 ? 1.272 0.834 -0.743 1.00 97.88 284 GLY A CA 1
ATOM 2081 C C . GLY A 1 284 ? 0.076 1.287 -1.571 1.00 97.88 284 GLY A C 1
ATOM 2082 O O . GLY A 1 284 ? -0.218 0.694 -2.606 1.00 97.88 284 GLY A O 1
ATOM 2083 N N . SER A 1 285 ? -0.559 2.388 -1.180 1.00 97.56 285 SER A N 1
ATOM 2084 C CA . SER A 1 285 ? -1.687 2.979 -1.909 1.00 97.56 285 SER A CA 1
ATOM 2085 C C . SER A 1 285 ? -1.241 3.688 -3.184 1.00 97.56 285 SER A C 1
ATOM 2087 O O . SER A 1 285 ? -1.860 3.528 -4.235 1.00 97.56 285 SER A O 1
ATOM 2089 N N . THR A 1 286 ? -0.096 4.371 -3.126 1.00 97.19 286 THR A N 1
ATOM 2090 C CA . THR A 1 286 ? 0.591 4.919 -4.303 1.00 97.19 286 THR A CA 1
ATOM 2091 C C . THR A 1 286 ? 0.954 3.806 -5.284 1.00 97.19 286 THR A C 1
ATOM 2093 O O . THR A 1 286 ? 0.703 3.927 -6.483 1.00 97.19 286 THR A O 1
ATOM 2096 N N . ALA A 1 287 ? 1.482 2.684 -4.787 1.00 97.50 287 ALA A N 1
ATOM 2097 C CA . ALA A 1 287 ? 1.762 1.508 -5.604 1.00 97.50 287 ALA A CA 1
ATOM 2098 C C . ALA A 1 287 ? 0.486 0.897 -6.205 1.00 97.50 287 ALA A C 1
ATOM 2100 O O . ALA A 1 287 ? 0.469 0.567 -7.390 1.00 97.50 287 ALA A O 1
ATOM 2101 N N . ALA A 1 288 ? -0.599 0.800 -5.432 1.00 96.94 288 ALA A N 1
ATOM 2102 C CA . ALA A 1 288 ? -1.867 0.256 -5.910 1.00 96.94 288 ALA A CA 1
ATOM 2103 C C . ALA A 1 288 ? -2.432 1.106 -7.054 1.00 96.94 288 ALA A C 1
ATOM 2105 O O . ALA A 1 288 ? -2.747 0.569 -8.117 1.00 96.94 288 ALA A O 1
ATOM 2106 N N . LEU A 1 289 ? -2.460 2.430 -6.893 1.00 95.75 289 LEU A N 1
ATOM 2107 C CA . LEU A 1 289 ? -2.890 3.359 -7.936 1.00 95.75 289 LEU A CA 1
ATOM 2108 C C . LEU A 1 289 ? -1.991 3.286 -9.182 1.00 95.75 289 LEU A C 1
ATOM 2110 O O . LEU A 1 289 ? -2.490 3.207 -10.307 1.00 95.75 289 LEU A O 1
ATOM 2114 N N . ARG A 1 290 ? -0.666 3.245 -8.993 1.00 95.75 290 ARG A N 1
ATOM 2115 C CA . ARG A 1 290 ? 0.317 3.117 -10.082 1.00 95.75 290 ARG A CA 1
ATOM 2116 C C . ARG A 1 290 ? 0.180 1.801 -10.853 1.00 95.75 290 ARG A C 1
ATOM 2118 O O . ARG A 1 290 ? 0.427 1.785 -12.056 1.00 95.75 290 ARG A O 1
ATOM 2125 N N . SER A 1 291 ? -0.256 0.722 -10.200 1.00 96.12 291 SER A N 1
ATOM 2126 C CA . SER A 1 291 ? -0.442 -0.592 -10.831 1.00 96.12 291 SER A CA 1
ATOM 2127 C C . SER A 1 291 ? -1.625 -0.646 -11.812 1.00 96.12 291 SER A C 1
ATOM 2129 O O . SER A 1 291 ? -1.613 -1.445 -12.752 1.00 96.12 291 SER A O 1
ATOM 2131 N N . VAL A 1 292 ? -2.632 0.227 -11.650 1.00 95.75 292 VAL A N 1
ATOM 2132 C CA . VAL A 1 292 ? -3.896 0.177 -12.411 1.00 95.75 292 VAL A CA 1
ATOM 2133 C C . VAL A 1 292 ? -3.676 0.141 -13.930 1.00 95.75 292 VAL A C 1
ATOM 2135 O O . VAL A 1 292 ? -4.250 -0.732 -14.583 1.00 95.75 292 VAL A O 1
ATOM 2138 N N . PRO A 1 293 ? -2.848 1.013 -14.543 1.00 94.62 293 PRO A N 1
ATOM 2139 C CA . PRO A 1 293 ? -2.699 1.028 -15.995 1.00 94.62 293 PRO A CA 1
ATOM 2140 C C . PRO A 1 293 ? -2.016 -0.228 -16.555 1.00 94.62 293 PRO A C 1
ATOM 2142 O O . PRO A 1 293 ? -2.377 -0.673 -17.644 1.00 94.62 293 PRO A O 1
ATOM 2145 N N . VAL A 1 294 ? -1.053 -0.821 -15.833 1.00 94.56 294 VAL A N 1
ATOM 2146 C CA . VAL A 1 294 ? -0.380 -2.048 -16.299 1.00 94.56 294 VAL A CA 1
ATOM 2147 C C . VAL A 1 294 ? -1.272 -3.277 -16.139 1.00 94.56 294 VAL A C 1
ATOM 2149 O O . VAL A 1 294 ? -1.300 -4.124 -17.029 1.00 94.56 294 VAL A O 1
ATOM 2152 N N . LEU A 1 295 ? -2.061 -3.344 -15.064 1.00 94.25 295 LEU A N 1
ATOM 2153 C CA . LEU A 1 295 ? -3.048 -4.404 -14.852 1.00 94.25 295 LEU A CA 1
ATOM 2154 C C . LEU A 1 295 ? -4.167 -4.330 -15.894 1.00 94.25 295 LEU A C 1
ATOM 2156 O O . LEU A 1 295 ? -4.493 -5.335 -16.527 1.00 94.25 295 LEU A O 1
ATOM 2160 N N . ALA A 1 296 ? -4.666 -3.124 -16.175 1.00 93.62 296 ALA A N 1
ATOM 2161 C CA . ALA A 1 296 ? -5.657 -2.902 -17.221 1.00 93.62 296 ALA A CA 1
ATOM 2162 C C . ALA A 1 296 ? -5.141 -3.328 -18.606 1.00 93.62 296 ALA A C 1
ATOM 2164 O O . ALA A 1 296 ? -5.875 -3.963 -19.363 1.00 93.62 296 ALA A O 1
ATOM 2165 N N . ALA A 1 297 ? -3.871 -3.048 -18.928 1.00 92.81 297 ALA A N 1
ATOM 2166 C CA . ALA A 1 297 ? -3.248 -3.503 -20.173 1.00 92.81 297 ALA A CA 1
ATOM 2167 C C . ALA A 1 297 ? -3.153 -5.039 -20.266 1.00 92.81 297 ALA A C 1
ATOM 2169 O O . ALA A 1 297 ? -3.214 -5.591 -21.365 1.00 92.81 297 ALA A O 1
ATOM 2170 N N . ALA A 1 298 ? -3.044 -5.732 -19.129 1.00 92.31 298 ALA A N 1
ATOM 2171 C CA . ALA A 1 298 ? -3.089 -7.193 -19.048 1.0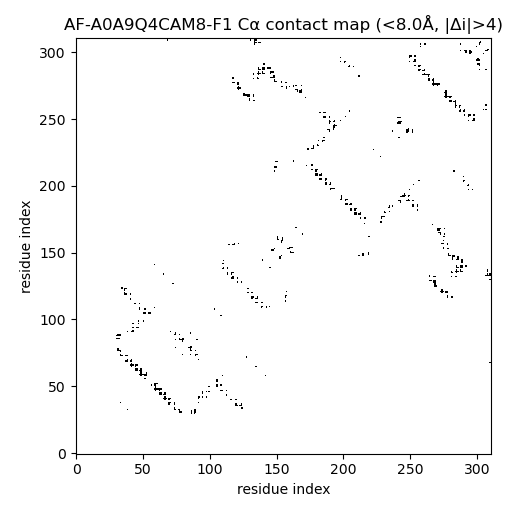0 92.31 298 ALA A CA 1
ATOM 2172 C C . ALA A 1 298 ? -4.516 -7.769 -19.050 1.00 92.31 298 ALA A C 1
ATOM 2174 O O . ALA A 1 298 ? -4.684 -8.985 -19.123 1.00 92.31 298 ALA A O 1
ATOM 2175 N N . GLY A 1 299 ? -5.542 -6.913 -19.020 1.00 92.06 299 GLY A N 1
ATOM 2176 C CA . GLY A 1 299 ? -6.939 -7.328 -18.932 1.00 92.06 299 GLY A CA 1
ATOM 2177 C C . GLY A 1 299 ? -7.353 -7.787 -17.533 1.00 92.06 299 GLY A C 1
ATOM 2178 O O . GLY A 1 299 ? -8.336 -8.521 -17.419 1.00 92.06 299 GLY A O 1
ATOM 2179 N N . THR A 1 300 ? -6.633 -7.360 -16.492 1.00 89.19 300 THR A N 1
ATOM 2180 C CA . THR A 1 300 ? -6.914 -7.710 -15.096 1.00 89.19 300 THR A CA 1
ATOM 2181 C C . THR A 1 300 ? -7.300 -6.480 -14.271 1.00 89.19 300 THR A C 1
ATOM 2183 O O . THR A 1 300 ? -6.796 -5.380 -14.489 1.00 89.19 300 THR A O 1
ATOM 2186 N N . ASP A 1 301 ? -8.206 -6.668 -13.311 1.00 83.19 301 ASP A N 1
ATOM 2187 C CA . ASP A 1 301 ? -8.564 -5.671 -12.294 1.00 83.19 301 ASP A CA 1
ATOM 2188 C C . ASP A 1 301 ? -7.690 -5.884 -11.037 1.00 83.19 301 ASP A C 1
ATOM 2190 O O . ASP A 1 301 ? -7.551 -7.034 -10.614 1.00 83.19 301 ASP A O 1
ATOM 2194 N N . PRO A 1 302 ? -7.129 -4.831 -10.409 1.00 79.88 302 PRO A N 1
ATOM 2195 C CA . PRO A 1 302 ? -6.480 -4.914 -9.095 1.00 79.88 302 PRO A CA 1
ATOM 2196 C C . PRO A 1 302 ? -7.205 -5.788 -8.057 1.00 79.88 302 PRO A C 1
ATOM 2198 O O . PRO A 1 302 ? -6.562 -6.562 -7.346 1.00 79.88 302 PRO A O 1
ATOM 2201 N N . ALA A 1 303 ? -8.539 -5.722 -7.992 1.00 76.44 303 ALA A N 1
ATOM 2202 C CA . ALA A 1 303 ? -9.325 -6.545 -7.072 1.00 76.44 303 ALA A CA 1
ATOM 2203 C C . ALA A 1 303 ? -9.245 -8.048 -7.410 1.00 76.44 303 ALA A C 1
ATOM 2205 O O . ALA A 1 303 ? -9.247 -8.890 -6.514 1.00 76.44 303 ALA A O 1
ATOM 2206 N N . ALA A 1 304 ? -9.128 -8.397 -8.696 1.00 66.44 304 ALA A N 1
ATOM 2207 C CA . ALA A 1 304 ? -9.012 -9.781 -9.159 1.00 66.44 304 ALA A CA 1
ATOM 2208 C C . ALA A 1 304 ? -7.635 -10.405 -8.864 1.00 66.44 304 ALA A C 1
ATOM 2210 O O . ALA A 1 304 ? -7.538 -11.625 -8.752 1.00 66.44 304 ALA A O 1
ATOM 2211 N N . GLU A 1 305 ? -6.594 -9.587 -8.684 1.00 78.44 305 GLU A N 1
ATOM 2212 C CA . GLU A 1 305 ? -5.265 -10.018 -8.214 1.00 78.44 305 GLU A CA 1
ATOM 2213 C C . GLU A 1 305 ? -5.207 -10.200 -6.683 1.00 78.44 305 GLU A C 1
ATOM 2215 O O . GLU A 1 305 ? -4.152 -10.492 -6.123 1.00 78.44 305 GLU A O 1
ATOM 2220 N N . GLY A 1 306 ? -6.332 -10.023 -5.978 1.00 79.88 306 GLY A N 1
ATOM 2221 C CA . GLY A 1 306 ? -6.400 -10.173 -4.523 1.00 79.88 306 GLY A CA 1
ATOM 2222 C C . GLY A 1 306 ? -5.693 -9.056 -3.749 1.00 79.88 306 GLY A C 1
ATOM 2223 O O . GLY A 1 306 ? -5.476 -9.198 -2.547 1.00 79.88 306 GLY A O 1
ATOM 2224 N N . LEU A 1 307 ? -5.358 -7.934 -4.402 1.00 85.75 307 LEU A N 1
ATOM 2225 C CA . LEU A 1 307 ? -4.657 -6.805 -3.771 1.00 85.75 307 LEU A CA 1
ATOM 2226 C C . LEU A 1 307 ? -5.446 -6.175 -2.614 1.00 85.75 307 LEU A C 1
ATOM 2228 O O . LEU A 1 307 ? -4.850 -5.588 -1.708 1.00 85.75 307 LEU A O 1
ATOM 2232 N N . PHE A 1 308 ? -6.772 -6.321 -2.647 1.00 89.81 308 PHE A N 1
ATOM 2233 C CA . PHE A 1 308 ? -7.713 -5.791 -1.658 1.00 89.81 308 PHE A CA 1
ATOM 2234 C C . PHE A 1 308 ? -8.513 -6.893 -0.955 1.00 89.81 308 PHE A C 1
ATOM 2236 O O . PHE A 1 308 ? -9.533 -6.613 -0.339 1.00 89.81 308 PHE A O 1
ATOM 2243 N N . ASP A 1 309 ? -8.074 -8.155 -1.036 1.00 87.75 309 ASP A N 1
ATOM 2244 C CA . ASP A 1 309 ? -8.726 -9.236 -0.295 1.00 87.75 309 ASP A CA 1
ATOM 2245 C C . ASP A 1 309 ? -8.616 -8.954 1.204 1.00 87.75 309 ASP A C 1
ATOM 2247 O O . ASP A 1 309 ? -7.522 -8.923 1.766 1.00 87.75 309 ASP A O 1
ATOM 2251 N N . LEU A 1 310 ? -9.740 -8.716 1.868 1.00 84.94 310 LEU A N 1
ATOM 2252 C CA . LEU A 1 310 ? -9.717 -8.358 3.276 1.00 84.94 310 LEU A CA 1
ATOM 2253 C C . LEU A 1 310 ? -9.517 -9.578 4.176 1.00 84.94 310 LEU A C 1
ATOM 2255 O O . LEU A 1 310 ? -9.104 -9.362 5.311 1.00 84.94 310 LEU A O 1
ATOM 2259 N N . GLY A 1 311 ? -9.682 -10.815 3.692 1.00 59.12 311 GLY A N 1
ATOM 2260 C CA . GLY A 1 311 ? -9.615 -12.026 4.520 1.00 59.12 311 GLY A CA 1
ATOM 2261 C C . GLY A 1 311 ? -10.831 -12.191 5.419 1.00 59.12 311 GLY A C 1
ATOM 2262 O O . GLY A 1 311 ? -10.934 -11.435 6.419 1.00 59.12 311 GLY A O 1
#

Secondary structure (DSSP, 8-state):
----------------------------PPPP---HHHHHHHHHHHHHHHHHTTT-HHHHHHHHHHHHHHHHHHHHHH---TTSPPPGGG-PPPSTT----TTS-TTTHHHHHHHHHHHHHTTS-HHHHHHHHHHHHHHHHHHT------HHHHHHHHS--S----HHHHHHHHHHHHHHHHHHHHHHHHHHHS-HHHHHHHHHHHHHHHHHHHHHHHHTTTS-GGGS----S-----GGGS--SHHHHHHHHHHHHHHHHHHHHHHHHH-SSHHHHHHHHHHHHHHHHHHHHHHHHTT--TTTTTTT---

Sequence (311 aa):
MKRRSLRSTTITPVTALFLAGVLTACAISPEPEADPALFSLSADAHADAAELSGSDPRGAEVRERHAEALDAEIRRLCGVLEDGTVPDSCTVPTATGATVPTGTGSADVLPESAEQIAREAASAPRESVLKLARMHGELAVLTGTTPEPESSTVGDLVGEAEFEPDPADLEAALKALEWQYSAIYGLEVAQSWADTEVAASIGRSVEGHRELATQLRELLSGIPESRLPLPAAGYGMPEDRAPADAGSALATAVRIETDSVLMWQADAATAEQPAWRVWCILAGSTAALRSVPVLAAAGTDPAAEGLFDLG

Organism: NCBI:txid2800405

Solvent-accessible surface area (backbone atoms only — not comparable to full-atom values): 17582 Å² total; per-residue (Å²): 133,85,86,89,79,89,86,88,86,84,92,81,88,83,82,81,81,81,78,82,77,80,80,83,81,83,80,79,77,80,75,55,59,44,56,66,47,55,52,50,54,23,55,49,20,43,45,51,17,63,68,21,53,84,80,35,57,68,59,11,54,53,26,41,53,51,18,56,52,34,51,51,48,40,38,62,73,47,40,62,47,98,89,67,46,68,46,75,69,40,57,72,82,68,72,88,71,72,77,70,76,87,80,71,55,85,83,47,49,59,61,51,52,32,52,49,46,48,37,36,50,41,76,38,61,55,93,50,32,42,44,48,28,24,52,34,18,48,41,15,47,74,70,71,51,68,69,68,55,40,66,66,56,38,18,73,51,69,74,48,88,72,83,79,69,52,77,66,48,44,52,49,53,47,50,50,47,45,46,31,47,47,46,35,52,53,31,54,56,18,32,78,40,30,50,75,71,58,23,53,45,39,50,52,47,34,48,54,36,52,50,51,41,48,44,52,49,59,63,43,61,90,54,61,71,93,76,52,74,72,80,66,100,70,75,93,65,58,79,96,62,50,54,86,37,42,66,42,9,48,54,40,45,37,48,51,33,53,50,46,24,53,50,22,31,51,50,23,32,65,38,83,46,40,61,59,21,34,33,22,31,30,46,15,15,48,31,41,43,60,29,47,64,47,28,49,75,74,74,43,55,64,68,78,74,51,68,48,65,69,127

Nearest PDB structures (foldseek):
  2ib0-assembly1_B  TM=8.625E-01  e=2.070E-03  Mycobacterium tuberculosis
  2ib0-assembly1_A  TM=8.749E-01  e=3.396E-03  Mycobacterium tuberculosis
  4ztt-assembly1_B  TM=6.648E-01  e=2.906E+00  Escherichia coli DH1
  7pf7-assembly1_A  TM=6.389E-01  e=2.656E+00  Synechococcus sp. CC9311
  8aey-assembly1_A  TM=5.457E-01  e=3.180E+00  Mycobacterium tuberculosis H37Rv

InterPro domains:
  IPR009078 Ferritin-like superfamily [SSF47240] (165-303)
  IPR012347 Ferritin-like [G3DSA:1.20.1260.10] (166-300)
  IPR029447 Domain of unknown function DUF4439 [PF14530] (173-293)

Radius of gyration: 29.39 Å; Cα contacts (8 Å, |Δi|>4): 410; chains: 1; bounding box: 61×64×123 Å